Protein AF-A0A7W9MXD2-F1 (afdb_monomer_lite)

Organism: NCBI:txid1540520

Structure (mmCIF, N/CA/C/O backbone):
data_AF-A0A7W9MXD2-F1
#
_entry.id   AF-A0A7W9MXD2-F1
#
loop_
_atom_site.group_PDB
_atom_site.id
_atom_site.type_symbol
_atom_site.label_atom_id
_atom_site.label_alt_id
_atom_site.label_comp_id
_atom_site.label_asym_id
_atom_site.label_entity_id
_atom_site.label_seq_id
_atom_site.pdbx_PDB_ins_code
_atom_site.Cartn_x
_atom_site.Cartn_y
_atom_site.Cartn_z
_atom_site.occupancy
_atom_site.B_iso_or_equiv
_atom_site.auth_seq_id
_atom_site.auth_comp_id
_atom_site.auth_asym_id
_atom_site.auth_atom_id
_atom_site.pdbx_PDB_model_num
ATOM 1 N N . MET A 1 1 ? 18.204 -13.538 16.593 1.00 31.89 1 MET A N 1
ATOM 2 C CA . MET A 1 1 ? 16.870 -12.931 16.750 1.00 31.89 1 MET A CA 1
ATOM 3 C C . MET A 1 1 ? 15.942 -14.011 17.252 1.00 31.89 1 MET A C 1
ATOM 5 O O . MET A 1 1 ? 15.992 -15.106 16.706 1.00 31.89 1 MET A O 1
ATOM 9 N N . ALA A 1 2 ? 15.198 -13.754 18.327 1.00 24.84 2 ALA A N 1
ATOM 10 C CA . ALA A 1 2 ? 14.084 -14.622 18.678 1.00 24.84 2 ALA A CA 1
ATOM 11 C C . ALA A 1 2 ? 13.033 -14.451 17.576 1.00 24.84 2 ALA A C 1
ATOM 13 O O . ALA A 1 2 ? 12.614 -13.330 17.308 1.00 24.84 2 ALA A O 1
ATOM 14 N N . ASP A 1 3 ? 12.712 -15.541 16.892 1.00 27.58 3 ASP A N 1
ATOM 15 C CA . ASP A 1 3 ? 11.656 -15.603 15.889 1.00 27.58 3 ASP A CA 1
ATOM 16 C C . ASP A 1 3 ? 10.335 -15.504 16.665 1.00 27.58 3 ASP A C 1
ATOM 18 O O . ASP A 1 3 ? 9.911 -16.477 17.295 1.00 27.58 3 ASP A O 1
ATOM 22 N N . ILE A 1 4 ? 9.759 -14.300 16.754 1.00 33.97 4 ILE A N 1
ATOM 23 C CA . ILE A 1 4 ? 8.428 -14.100 17.336 1.00 33.97 4 ILE A CA 1
ATOM 24 C C . ILE A 1 4 ? 7.445 -14.686 16.322 1.00 33.97 4 ILE A C 1
ATOM 26 O O . ILE A 1 4 ? 6.902 -13.991 15.474 1.00 33.97 4 ILE A O 1
ATOM 30 N N . LYS A 1 5 ? 7.272 -16.008 16.369 1.00 42.16 5 LYS A N 1
ATOM 31 C CA . LYS A 1 5 ? 6.215 -16.710 15.646 1.00 42.16 5 LYS A CA 1
ATOM 32 C C . LYS A 1 5 ? 4.911 -16.447 16.381 1.00 42.16 5 LYS A C 1
ATOM 34 O O . LYS A 1 5 ? 4.574 -17.176 17.312 1.00 42.16 5 LYS A O 1
ATOM 39 N N . MET A 1 6 ? 4.235 -15.365 16.018 1.00 50.16 6 MET A N 1
ATOM 40 C CA . MET A 1 6 ? 2.870 -15.126 16.461 1.00 50.16 6 MET A CA 1
ATOM 41 C C . MET A 1 6 ? 1.946 -15.942 15.555 1.00 50.16 6 MET A C 1
ATOM 43 O O . MET A 1 6 ? 2.030 -15.858 14.334 1.00 50.16 6 MET A O 1
ATOM 47 N N . ASP A 1 7 ? 1.146 -16.820 16.150 1.00 56.00 7 ASP A N 1
ATOM 48 C CA . ASP A 1 7 ? 0.181 -17.633 15.416 1.00 56.00 7 ASP A CA 1
ATOM 49 C C . ASP A 1 7 ? -1.059 -16.767 15.160 1.00 56.00 7 ASP A C 1
ATOM 51 O O . ASP A 1 7 ? -1.860 -16.526 16.058 1.00 56.00 7 ASP A O 1
ATOM 55 N N . TYR A 1 8 ? -1.173 -16.214 13.953 1.00 56.47 8 TYR A N 1
ATOM 56 C CA . TYR A 1 8 ? -2.255 -15.291 13.590 1.00 56.47 8 TYR A CA 1
ATOM 57 C C . TYR A 1 8 ? -3.633 -15.946 13.641 1.00 56.47 8 TYR A C 1
ATOM 59 O O . TYR A 1 8 ? -4.621 -15.270 13.922 1.00 56.47 8 TYR A O 1
ATOM 67 N N . ASN A 1 9 ? -3.702 -17.263 13.416 1.00 52.00 9 ASN A N 1
ATOM 68 C CA . ASN A 1 9 ? -4.940 -18.005 13.611 1.00 52.00 9 ASN A CA 1
ATOM 69 C C . ASN A 1 9 ? -5.301 -18.013 15.094 1.00 52.00 9 ASN A C 1
ATOM 71 O O . ASN A 1 9 ? -6.435 -17.711 15.422 1.00 52.00 9 ASN A O 1
ATOM 75 N N . LEU A 1 10 ? -4.328 -18.206 15.989 1.00 62.22 10 LEU A N 1
ATOM 76 C CA . LEU A 1 10 ? -4.564 -18.110 17.430 1.00 62.22 10 LEU A CA 1
ATOM 77 C C . LEU A 1 10 ? -5.020 -16.708 17.868 1.00 62.22 10 LEU A C 1
ATOM 79 O O . LEU A 1 10 ? -5.851 -16.612 18.761 1.00 62.22 10 LEU A O 1
ATOM 83 N N . LEU A 1 11 ? -4.497 -15.629 17.273 1.00 59.91 11 LEU A N 1
ATOM 84 C CA . LEU A 1 11 ? -4.929 -14.261 17.604 1.00 59.91 11 LEU A CA 1
ATOM 85 C C . LEU A 1 11 ? -6.349 -13.969 17.111 1.00 59.91 11 LEU A C 1
ATOM 87 O O . LEU A 1 11 ? -7.133 -13.362 17.835 1.00 59.91 11 LEU A O 1
ATOM 91 N N . ASN A 1 12 ? -6.683 -14.413 15.899 1.00 59.94 12 ASN A N 1
ATOM 92 C CA . ASN A 1 12 ? -8.014 -14.219 15.337 1.00 59.94 12 ASN A CA 1
ATOM 93 C C . ASN A 1 12 ? -9.056 -15.120 16.017 1.00 59.94 12 ASN A C 1
ATOM 95 O O . ASN A 1 12 ? -10.144 -14.655 16.336 1.00 59.94 12 ASN A O 1
ATOM 99 N N . ASP A 1 13 ? -8.698 -16.371 16.315 1.00 69.44 13 ASP A N 1
ATOM 100 C CA . ASP A 1 13 ? -9.518 -17.287 17.111 1.00 69.44 13 ASP A CA 1
ATOM 101 C C . ASP A 1 13 ? -9.709 -16.718 18.524 1.00 69.44 13 ASP A C 1
ATOM 103 O O . ASP A 1 13 ? -10.825 -16.696 19.024 1.00 69.44 13 ASP A O 1
ATOM 107 N N . ALA A 1 14 ? -8.664 -16.147 19.138 1.00 67.81 14 ALA A N 1
ATOM 108 C CA . ALA A 1 14 ? -8.787 -15.473 20.430 1.00 67.81 14 ALA A CA 1
ATOM 109 C C . ALA A 1 14 ? -9.694 -14.233 20.368 1.00 67.81 14 ALA A C 1
ATOM 111 O O . ALA A 1 14 ? -10.464 -14.015 21.299 1.00 67.81 14 ALA A O 1
ATOM 112 N N . LYS A 1 15 ? -9.643 -13.430 19.295 1.00 72.00 15 LYS A N 1
ATOM 113 C CA . LYS A 1 15 ? -10.576 -12.310 19.072 1.00 72.00 15 LYS A CA 1
ATOM 114 C C . LYS A 1 15 ? -12.021 -12.816 19.028 1.00 72.00 15 LYS A C 1
ATOM 116 O O . LYS A 1 15 ? -12.864 -12.301 19.759 1.00 72.00 15 LYS A O 1
ATOM 121 N N . THR A 1 16 ? -12.294 -13.835 18.211 1.00 70.19 16 THR A N 1
ATOM 122 C CA . THR A 1 16 ? -13.627 -14.443 18.091 1.00 70.19 16 THR A CA 1
ATOM 123 C C . THR A 1 16 ? -14.093 -15.039 19.418 1.00 70.19 16 THR A C 1
ATOM 125 O O . THR A 1 16 ? -15.161 -14.673 19.892 1.00 70.19 16 THR A O 1
ATOM 128 N N . ASP A 1 17 ? -13.264 -15.846 20.080 1.00 76.19 17 ASP A N 1
ATOM 129 C CA . ASP A 1 17 ? -13.585 -16.466 21.369 1.00 76.19 17 ASP A CA 1
ATOM 130 C C . ASP A 1 17 ? -13.874 -15.418 22.459 1.00 76.19 17 ASP A C 1
ATOM 132 O O . ASP A 1 17 ? -14.736 -15.620 23.315 1.00 76.19 17 ASP A O 1
ATOM 136 N N . LEU A 1 18 ? -13.161 -14.284 22.452 1.00 74.31 18 LEU A N 1
ATOM 137 C CA . LEU A 1 18 ? -13.383 -13.192 23.402 1.00 74.31 18 LEU A CA 1
ATOM 138 C C . LEU A 1 18 ? -14.683 -12.431 23.118 1.00 74.31 18 LEU A C 1
ATOM 140 O O . LEU A 1 18 ? -15.376 -12.089 24.079 1.00 74.31 18 LEU A O 1
ATOM 144 N N . LYS A 1 19 ? -15.028 -12.192 21.843 1.00 74.56 19 LYS A N 1
ATOM 145 C CA . LYS A 1 19 ? -16.327 -11.614 21.455 1.00 74.56 19 LYS A CA 1
ATOM 146 C C . LYS A 1 19 ? -17.475 -12.552 21.828 1.00 74.56 19 LYS A C 1
ATOM 148 O O . LYS A 1 19 ? -18.400 -12.115 22.508 1.00 74.56 19 LYS A O 1
ATOM 153 N N . ASP A 1 20 ? -17.372 -13.833 21.486 1.00 77.75 20 ASP A N 1
ATOM 154 C CA . ASP A 1 20 ? -18.390 -14.841 21.796 1.00 77.75 20 ASP A CA 1
ATOM 155 C C . ASP A 1 20 ? -18.602 -14.953 23.315 1.00 77.75 20 ASP A C 1
ATOM 157 O O . ASP A 1 20 ? -19.730 -14.921 23.805 1.00 77.75 20 ASP A O 1
ATOM 161 N N . LEU A 1 21 ? -17.517 -14.966 24.099 1.00 79.00 21 LEU A N 1
ATOM 162 C CA . LEU A 1 21 ? -17.596 -14.965 25.561 1.00 79.00 21 LEU A CA 1
ATOM 163 C C . LEU A 1 21 ? -18.241 -13.683 26.119 1.00 79.00 21 LEU A C 1
ATOM 165 O O . LEU A 1 21 ? -18.976 -13.734 27.109 1.00 79.00 21 LEU A O 1
ATOM 169 N N . ALA A 1 22 ? -17.952 -12.527 25.518 1.00 74.69 22 ALA A N 1
ATOM 170 C CA . ALA A 1 22 ? -18.531 -11.243 25.903 1.00 74.69 22 ALA A CA 1
ATOM 171 C C . ALA A 1 22 ? -20.036 -11.168 25.588 1.00 74.69 22 ALA A C 1
ATOM 173 O O . ALA A 1 22 ? -20.795 -10.537 26.335 1.00 74.69 22 ALA A O 1
ATOM 174 N N . GLU A 1 23 ? -20.473 -11.812 24.506 1.00 74.44 23 GLU A N 1
ATOM 175 C CA . GLU A 1 23 ? -21.878 -11.943 24.129 1.00 74.44 23 GLU A CA 1
ATOM 176 C C . GLU A 1 23 ? -22.622 -12.940 25.018 1.00 74.44 23 GLU A C 1
ATOM 178 O O . GLU A 1 23 ? -23.707 -12.608 25.489 1.00 74.44 23 GLU A O 1
ATOM 183 N N . ASP A 1 24 ? -22.019 -14.080 25.357 1.00 76.38 24 ASP A N 1
ATOM 184 C CA . ASP A 1 24 ? -22.624 -15.112 26.212 1.00 76.38 24 ASP A CA 1
ATOM 185 C C . ASP A 1 24 ? -22.811 -14.677 27.680 1.00 76.38 24 ASP A C 1
ATOM 187 O O . ASP A 1 24 ? -23.649 -15.221 28.408 1.00 76.38 24 ASP A O 1
ATOM 191 N N . LEU A 1 25 ? -22.064 -13.669 28.136 1.00 66.31 25 LEU A N 1
ATOM 192 C CA . LEU A 1 25 ? -22.129 -13.156 29.508 1.00 66.31 25 LEU A CA 1
ATOM 193 C C . LEU A 1 25 ? -23.466 -12.458 29.834 1.00 66.31 25 LEU A C 1
ATOM 195 O O . LEU A 1 25 ? -23.941 -12.564 30.965 1.00 66.31 25 LEU A O 1
ATOM 199 N N . ILE A 1 26 ? -24.099 -11.780 28.868 1.00 60.81 26 ILE A N 1
ATOM 200 C CA . ILE A 1 26 ? -25.308 -10.957 29.096 1.00 60.81 26 ILE A CA 1
ATOM 201 C C . ILE A 1 26 ? -26.633 -11.739 29.101 1.00 60.81 26 ILE A C 1
ATOM 203 O O . ILE A 1 26 ? -27.436 -11.497 30.000 1.00 60.81 26 ILE A O 1
ATOM 207 N N . PRO A 1 27 ? -26.900 -12.697 28.195 1.00 59.44 27 PRO A N 1
ATOM 208 C CA . PRO A 1 27 ? -28.166 -13.431 28.164 1.00 59.44 27 PRO A CA 1
ATOM 209 C C . PRO A 1 27 ? -28.477 -14.189 29.460 1.00 59.44 27 PRO A C 1
ATOM 211 O O . PRO A 1 27 ? -29.638 -14.422 29.777 1.00 59.44 27 PRO A O 1
ATOM 214 N N . SER A 1 28 ? -27.448 -14.561 30.230 1.00 59.22 28 SER A N 1
ATOM 215 C CA . SER A 1 28 ? -27.616 -15.185 31.550 1.00 59.22 28 SER A CA 1
ATOM 216 C C . SER A 1 28 ? -28.061 -14.208 32.653 1.00 59.22 28 SER A C 1
ATOM 218 O O . SER A 1 28 ? -28.529 -14.640 33.706 1.00 59.22 28 SER A O 1
ATOM 220 N N . MET A 1 29 ? -27.920 -12.903 32.409 1.00 55.56 29 MET A N 1
ATOM 221 C CA . MET A 1 29 ? -28.248 -11.802 33.318 1.00 55.56 29 MET A CA 1
ATOM 222 C C . MET A 1 29 ? -29.537 -11.073 32.943 1.00 55.56 29 MET A C 1
ATOM 224 O O . MET A 1 29 ? -30.302 -10.709 33.832 1.00 55.56 29 MET A O 1
ATOM 228 N N . ASP A 1 30 ? -29.782 -10.917 31.641 1.00 58.31 30 ASP A N 1
ATOM 229 C CA . ASP A 1 30 ? -31.028 -10.399 31.061 1.00 58.31 30 ASP A CA 1
ATOM 230 C C . ASP A 1 30 ? -32.147 -11.455 31.054 1.00 58.31 30 ASP A C 1
ATOM 232 O O . ASP A 1 30 ? -33.208 -11.246 30.460 1.00 58.31 30 ASP A O 1
ATOM 236 N N . ASP A 1 31 ? -31.931 -12.605 31.707 1.00 69.19 31 ASP A N 1
ATOM 237 C CA . ASP A 1 31 ? -33.010 -13.541 31.988 1.00 69.19 31 ASP A CA 1
ATOM 238 C C . ASP A 1 31 ? -34.105 -12.768 32.733 1.00 69.19 31 ASP A C 1
ATOM 240 O O . ASP A 1 31 ? -33.889 -12.204 33.810 1.00 69.19 31 ASP A O 1
ATOM 244 N N . GLU A 1 32 ? -35.286 -12.722 32.120 1.00 64.75 32 GLU A N 1
ATOM 245 C CA . GLU A 1 32 ? -36.447 -11.945 32.548 1.00 64.75 32 GLU A CA 1
ATOM 246 C C . GLU A 1 32 ? -36.775 -12.220 34.027 1.00 64.75 32 GLU A C 1
ATOM 248 O O . GLU A 1 32 ? -37.258 -11.352 34.752 1.00 64.75 32 GLU A O 1
ATOM 253 N N . VAL A 1 33 ? -36.451 -13.422 34.514 1.00 65.88 33 VAL A N 1
ATOM 254 C CA . VAL A 1 33 ? -36.588 -13.819 35.919 1.00 65.88 33 VAL A CA 1
ATOM 255 C C . VAL A 1 33 ? -35.595 -13.090 36.831 1.00 65.88 33 VAL A C 1
ATOM 257 O O . VAL A 1 33 ? -35.975 -12.639 37.912 1.00 65.88 33 VAL A O 1
ATOM 260 N N . PHE A 1 34 ? -34.332 -12.977 36.423 1.00 67.62 34 PHE A N 1
ATOM 261 C CA . PHE A 1 34 ? -33.263 -12.366 37.213 1.00 67.62 34 PHE A CA 1
ATOM 262 C C . PHE A 1 34 ? -33.412 -10.838 37.273 1.00 67.62 34 PHE A C 1
ATOM 264 O O . PHE A 1 34 ? -33.288 -10.263 38.357 1.00 67.62 34 PHE A O 1
ATOM 271 N N . MET A 1 35 ? -33.803 -10.209 36.159 1.00 66.88 35 MET A N 1
ATOM 272 C CA . MET A 1 35 ? -34.168 -8.786 36.105 1.00 66.88 35 MET A CA 1
ATOM 273 C C . MET A 1 35 ? -35.386 -8.463 36.982 1.00 66.88 35 MET A C 1
ATOM 275 O O . MET A 1 35 ? -35.311 -7.589 37.847 1.00 66.88 35 MET A O 1
ATOM 279 N N . ASN A 1 36 ? -36.491 -9.209 36.839 1.00 68.69 36 ASN A N 1
ATOM 280 C CA . ASN A 1 36 ? -37.714 -8.958 37.618 1.00 68.69 36 ASN A CA 1
ATOM 281 C C . ASN A 1 36 ? -37.500 -9.130 39.135 1.00 68.69 36 ASN A C 1
ATOM 283 O O . ASN A 1 36 ? -38.096 -8.416 39.947 1.00 68.69 36 ASN A O 1
ATOM 287 N N . LEU A 1 37 ? -36.630 -10.063 39.533 1.00 67.12 37 LEU A N 1
ATOM 288 C CA . LEU A 1 37 ? -36.242 -10.257 40.930 1.00 67.12 37 LEU A CA 1
ATOM 289 C C . LEU A 1 37 ? -35.298 -9.151 41.444 1.00 67.12 37 LEU A C 1
ATOM 291 O O . LEU A 1 37 ? -35.373 -8.785 42.618 1.00 67.12 37 LEU A O 1
ATOM 295 N N . GLY A 1 38 ? -34.426 -8.608 40.592 1.00 64.69 38 GLY A N 1
ATOM 296 C CA . GLY A 1 38 ? -33.440 -7.583 40.944 1.00 64.69 38 GLY A CA 1
ATOM 297 C C . GLY A 1 38 ? -33.988 -6.154 41.044 1.00 64.69 38 GLY A C 1
ATOM 298 O O . GLY A 1 38 ? -33.557 -5.397 41.919 1.00 64.69 38 GLY A O 1
ATOM 299 N N . GLU A 1 39 ? -34.963 -5.792 40.202 1.00 67.62 39 GLU A N 1
ATOM 300 C CA . GLU A 1 39 ? -35.534 -4.433 40.093 1.00 67.62 39 GLU A CA 1
ATOM 301 C C . GLU A 1 39 ? -36.612 -4.100 41.143 1.00 67.62 39 GLU A C 1
ATOM 303 O O . GLU A 1 39 ? -37.226 -3.033 41.119 1.00 67.62 39 GLU A O 1
ATOM 308 N N . GLY A 1 40 ? -36.820 -4.983 42.123 1.00 58.16 40 GLY A N 1
ATOM 309 C CA . GLY A 1 40 ? -37.686 -4.713 43.274 1.00 58.16 40 GLY A CA 1
ATOM 310 C C . GLY A 1 40 ? -39.086 -5.328 43.206 1.00 58.16 40 GLY A C 1
ATOM 311 O O . GLY A 1 40 ? -39.854 -5.146 44.152 1.00 58.16 40 GLY A O 1
ATOM 312 N N . GLY A 1 41 ? -39.397 -6.125 42.174 1.00 58.19 41 GLY A N 1
ATOM 313 C CA . GLY A 1 41 ? -40.602 -6.971 42.149 1.00 58.19 41 GLY A CA 1
ATOM 314 C C . GLY A 1 41 ? -40.595 -8.041 43.248 1.00 58.19 41 GLY A C 1
ATOM 315 O O . GLY A 1 41 ? -41.624 -8.355 43.831 1.00 58.19 41 GLY A O 1
ATOM 316 N N . ALA A 1 42 ? -39.405 -8.484 43.660 1.00 56.50 42 ALA A N 1
ATOM 317 C CA . ALA A 1 42 ? -39.176 -9.602 44.573 1.00 56.50 42 ALA A CA 1
ATOM 318 C C . ALA A 1 42 ? -39.959 -9.608 45.900 1.00 56.50 42 ALA A C 1
ATOM 320 O O . ALA A 1 42 ? -40.066 -10.657 46.526 1.00 56.50 42 ALA A O 1
ATOM 321 N N . THR A 1 43 ? -40.485 -8.482 46.387 1.00 55.50 43 THR A N 1
ATOM 322 C CA . THR A 1 43 ? -41.190 -8.463 47.684 1.00 55.50 43 THR A CA 1
ATOM 323 C C . THR A 1 43 ? -42.518 -9.218 47.629 1.00 55.50 43 THR A C 1
ATOM 325 O O . THR A 1 43 ? -42.868 -9.888 48.605 1.00 55.50 43 THR A O 1
ATOM 328 N N . ASP A 1 44 ? -43.203 -9.172 46.483 1.00 59.84 44 ASP A N 1
ATOM 329 C CA . ASP A 1 44 ? -44.457 -9.893 46.256 1.00 59.84 44 ASP A CA 1
ATOM 330 C C . ASP A 1 44 ? -44.201 -11.368 45.875 1.00 59.84 44 ASP A C 1
ATOM 332 O O . ASP A 1 44 ? -44.949 -12.251 46.300 1.00 59.84 44 ASP A O 1
ATOM 336 N N . GLU A 1 45 ? -43.096 -11.669 45.181 1.00 64.75 45 GLU A N 1
ATOM 337 C CA . GLU A 1 45 ? -42.705 -13.033 44.784 1.00 64.75 45 GLU A CA 1
ATOM 338 C C . GLU A 1 45 ? -41.963 -13.843 45.868 1.00 64.75 45 GLU A C 1
ATOM 340 O O . GLU A 1 45 ? -42.166 -15.055 45.979 1.00 64.75 45 GLU A O 1
ATOM 345 N N . LEU A 1 46 ? -41.093 -13.217 46.670 1.00 72.25 46 LEU A N 1
ATOM 346 C CA . LEU A 1 46 ? -40.253 -13.891 47.678 1.00 72.25 46 LEU A CA 1
ATOM 347 C C . LEU A 1 46 ? -40.858 -13.854 49.087 1.00 72.25 46 LEU A C 1
ATOM 349 O O . LEU A 1 46 ? -40.429 -14.612 49.960 1.00 72.25 46 LEU A O 1
ATOM 353 N N . GLY A 1 47 ? -41.830 -12.970 49.337 1.00 71.56 47 GLY A N 1
ATOM 354 C CA . GLY A 1 47 ? -42.539 -12.865 50.617 1.00 71.56 47 GLY A CA 1
ATOM 355 C C . GLY A 1 47 ? -41.673 -12.430 51.809 1.00 71.56 47 GLY A C 1
ATOM 356 O O . GLY A 1 47 ? -42.106 -12.547 52.958 1.00 71.56 47 GLY A O 1
ATOM 357 N N . SER A 1 48 ? -40.453 -11.943 51.562 1.00 78.19 48 SER A N 1
ATOM 358 C CA . SER A 1 48 ? -39.514 -11.467 52.579 1.00 78.19 48 SER A CA 1
ATOM 359 C C . SER A 1 48 ? -38.750 -10.253 52.068 1.00 78.19 48 SER A C 1
ATOM 361 O O . SER A 1 48 ? -38.004 -10.342 51.095 1.00 78.19 48 SER A O 1
ATOM 363 N N . SER A 1 49 ? -38.882 -9.130 52.775 1.00 71.50 49 SER A N 1
ATOM 364 C CA . SER A 1 49 ? -38.150 -7.898 52.465 1.00 71.50 49 SER A CA 1
ATOM 365 C C . SER A 1 49 ? -36.633 -8.076 52.560 1.00 71.50 49 SER A C 1
ATOM 367 O O . SER A 1 49 ? -35.895 -7.451 51.811 1.00 71.50 49 SER A O 1
ATOM 369 N N . GLU A 1 50 ? -36.163 -8.945 53.458 1.00 77.38 50 GLU A N 1
ATOM 370 C CA . GLU A 1 50 ? -34.734 -9.220 53.650 1.00 77.38 50 GLU A CA 1
ATOM 371 C C . GLU A 1 50 ? -34.158 -10.034 52.478 1.00 77.38 50 GLU A C 1
ATOM 373 O O . GLU A 1 50 ? -33.045 -9.772 52.027 1.00 77.38 50 GLU A O 1
ATOM 378 N N . MET A 1 51 ? -34.946 -10.962 51.915 1.00 71.38 51 MET A N 1
ATOM 379 C CA . MET A 1 51 ? -34.562 -11.693 50.700 1.00 71.38 51 MET A CA 1
ATOM 380 C C . MET A 1 51 ? -34.621 -10.796 49.463 1.00 71.38 51 MET A C 1
ATOM 382 O O . MET A 1 51 ? -33.705 -10.862 48.650 1.00 71.38 51 MET A O 1
ATOM 386 N N . SER A 1 52 ? -35.623 -9.919 49.342 1.00 73.69 52 SER A N 1
ATOM 387 C CA . SER A 1 52 ? -35.675 -8.937 48.249 1.00 73.69 52 SER A CA 1
ATOM 388 C C . SER A 1 52 ? -34.468 -8.007 48.246 1.00 73.69 52 SER A C 1
ATOM 390 O O . SER A 1 52 ? -33.862 -7.806 47.197 1.00 73.69 52 SER A O 1
ATOM 392 N N . SER A 1 53 ? -34.076 -7.476 49.410 1.00 74.25 53 SER A N 1
ATOM 393 C CA . SER A 1 53 ? -32.877 -6.640 49.525 1.00 74.25 53 SER A CA 1
ATOM 394 C C . SER A 1 53 ? -31.613 -7.393 49.110 1.00 74.25 53 SER A C 1
ATOM 396 O O . SER A 1 53 ? -30.845 -6.883 48.301 1.00 74.25 53 SER A O 1
ATOM 398 N N . ALA A 1 54 ? -31.425 -8.626 49.590 1.00 76.50 54 ALA A N 1
ATOM 399 C CA . ALA A 1 54 ? -30.256 -9.432 49.241 1.00 76.50 54 ALA A CA 1
ATOM 400 C C . ALA A 1 54 ? -30.201 -9.794 47.743 1.00 76.50 54 ALA A C 1
ATOM 402 O O . ALA A 1 54 ? -29.123 -9.815 47.151 1.00 76.50 54 ALA A O 1
ATOM 403 N N . VAL A 1 55 ? -31.351 -10.069 47.119 1.00 75.94 55 VAL A N 1
ATOM 404 C CA . VAL A 1 55 ? -31.439 -10.387 45.685 1.00 75.94 55 VAL A CA 1
ATOM 405 C C . VAL A 1 55 ? -31.201 -9.147 44.820 1.00 75.94 55 VAL A C 1
ATOM 407 O O . VAL A 1 55 ? -30.482 -9.238 43.829 1.00 75.94 55 VAL A O 1
ATOM 410 N N . SER A 1 56 ? -31.708 -7.980 45.223 1.00 73.44 56 SER A N 1
ATOM 411 C CA . SER A 1 56 ? -31.441 -6.710 44.539 1.00 73.44 56 SER A CA 1
ATOM 412 C C . SER A 1 56 ? -29.962 -6.300 44.632 1.00 73.44 56 SER A C 1
ATOM 414 O O . SER A 1 56 ? -29.355 -5.947 43.620 1.00 73.44 56 SER A O 1
ATOM 416 N N . GLU A 1 57 ? -29.329 -6.448 45.803 1.00 75.56 57 GLU A N 1
ATOM 417 C CA . GLU A 1 57 ? -27.882 -6.226 45.967 1.00 75.56 57 GLU A CA 1
ATOM 418 C C . GLU A 1 57 ? -27.041 -7.217 45.149 1.00 75.56 57 GLU A C 1
ATOM 420 O O . GLU A 1 57 ? -26.035 -6.828 44.548 1.00 75.56 57 GLU A O 1
ATOM 425 N N . LEU A 1 58 ? -27.436 -8.494 45.098 1.00 76.50 58 LEU A N 1
ATOM 426 C CA . LEU A 1 58 ? -26.778 -9.495 44.258 1.00 76.50 58 LEU A CA 1
ATOM 427 C C . LEU A 1 58 ? -26.895 -9.125 42.776 1.00 76.50 58 LEU A C 1
ATOM 429 O O . LEU A 1 58 ? -25.892 -9.165 42.067 1.00 76.50 58 LEU A O 1
ATOM 433 N N . HIS A 1 59 ? -28.088 -8.732 42.327 1.00 76.12 59 HIS A N 1
ATOM 434 C CA . HIS A 1 59 ? -28.347 -8.328 40.949 1.00 76.12 59 HIS A CA 1
ATOM 435 C C . HIS A 1 59 ? -27.510 -7.111 40.546 1.00 76.12 59 HIS A C 1
ATOM 437 O O . HIS A 1 59 ? -26.842 -7.147 39.514 1.00 76.12 59 HIS A O 1
ATOM 443 N N . GLN A 1 60 ? -27.480 -6.055 41.364 1.00 72.12 60 GLN A N 1
ATOM 444 C CA . GLN A 1 60 ? -26.682 -4.856 41.084 1.00 72.12 60 GLN A CA 1
ATOM 445 C C . GLN A 1 60 ? -25.184 -5.170 41.017 1.00 72.12 60 GLN A C 1
ATOM 447 O O . GLN A 1 60 ? -24.511 -4.781 40.062 1.00 72.12 60 GLN A O 1
ATOM 452 N N . ASN A 1 61 ? -24.661 -5.921 41.991 1.00 74.00 61 ASN A N 1
ATOM 453 C CA . ASN A 1 61 ? -23.244 -6.284 42.020 1.00 74.00 61 ASN A CA 1
ATOM 454 C C . ASN A 1 61 ? -22.856 -7.195 40.851 1.00 74.00 61 ASN A C 1
ATOM 456 O O . ASN A 1 61 ? -21.794 -7.003 40.254 1.00 74.00 61 ASN A O 1
ATOM 460 N N . ALA A 1 62 ? -23.707 -8.166 40.508 1.00 70.94 62 ALA A N 1
ATOM 461 C CA . ALA A 1 62 ? -23.494 -9.041 39.365 1.00 70.94 62 ALA A CA 1
ATOM 462 C C . ALA A 1 62 ? -23.530 -8.241 38.056 1.00 70.94 62 ALA A C 1
ATOM 464 O O . ALA A 1 62 ? -22.586 -8.335 37.279 1.00 70.94 62 ALA A O 1
ATOM 465 N N . SER A 1 63 ? -24.541 -7.387 37.861 1.00 69.06 63 SER A N 1
ATOM 466 C CA . SER A 1 63 ? -24.738 -6.628 36.615 1.00 69.06 63 SER A CA 1
ATOM 467 C C . SER A 1 63 ? -23.589 -5.663 36.372 1.00 69.06 63 SER A C 1
ATOM 469 O O . SER A 1 63 ? -23.029 -5.600 35.280 1.00 69.06 63 SER A O 1
ATOM 471 N N . TYR A 1 64 ? -23.167 -4.962 37.425 1.00 68.62 64 TYR A N 1
ATOM 472 C CA . TYR A 1 64 ? -22.024 -4.064 37.364 1.00 68.62 64 TYR A CA 1
ATOM 473 C C . TYR A 1 64 ? -20.720 -4.814 37.058 1.00 68.62 64 TYR A C 1
ATOM 475 O O . TYR A 1 64 ? -19.953 -4.417 36.179 1.00 68.62 64 TYR A O 1
ATOM 483 N N . THR A 1 65 ? -20.467 -5.925 37.756 1.00 71.06 65 THR A N 1
ATOM 484 C CA . THR A 1 65 ? -19.223 -6.688 37.586 1.00 71.06 65 THR A CA 1
ATOM 485 C C . THR A 1 65 ? -19.153 -7.359 36.214 1.00 71.06 65 THR A C 1
ATOM 487 O O . THR A 1 65 ? -18.108 -7.310 35.566 1.00 71.06 65 THR A O 1
ATOM 490 N N . MET A 1 66 ? -20.252 -7.948 35.738 1.00 71.06 66 MET A N 1
ATOM 491 C CA . MET A 1 66 ? -20.311 -8.614 34.435 1.00 71.06 66 MET A CA 1
ATOM 492 C C . MET A 1 66 ? -20.343 -7.614 33.277 1.00 71.06 66 MET A C 1
ATOM 494 O O . MET A 1 66 ? -19.663 -7.837 32.281 1.00 71.06 66 MET A O 1
ATOM 498 N N . GLY A 1 67 ? -21.010 -6.465 33.424 1.00 70.31 67 GLY A N 1
ATOM 499 C CA . GLY A 1 67 ? -20.932 -5.374 32.449 1.00 70.31 67 GLY A CA 1
ATOM 500 C C . GLY A 1 67 ? -19.502 -4.849 32.286 1.00 70.31 67 GLY A C 1
ATOM 501 O O . GLY A 1 67 ? -19.030 -4.646 31.166 1.00 70.31 67 GLY A O 1
ATOM 502 N N . LYS A 1 68 ? -18.760 -4.715 33.394 1.00 71.75 68 LYS A N 1
ATOM 503 C CA . LYS A 1 68 ? -17.328 -4.386 33.358 1.00 71.75 68 LYS A CA 1
ATOM 504 C C . LYS A 1 68 ? -16.496 -5.493 32.701 1.00 71.75 68 LYS A C 1
ATOM 506 O O . LYS A 1 68 ? -15.582 -5.182 31.942 1.00 71.75 68 LYS A O 1
ATOM 511 N N . ALA A 1 69 ? -16.811 -6.762 32.965 1.00 68.69 69 ALA A N 1
ATOM 512 C CA . ALA A 1 69 ? -16.145 -7.896 32.327 1.00 68.69 69 ALA A CA 1
ATOM 513 C C . ALA A 1 69 ? -16.379 -7.910 30.808 1.00 68.69 69 ALA A C 1
ATOM 515 O O . ALA A 1 69 ? -15.410 -8.023 30.068 1.00 68.69 69 ALA A O 1
ATOM 516 N N . LYS A 1 70 ? -17.616 -7.691 30.341 1.00 73.81 70 LYS A N 1
ATOM 517 C CA . LYS A 1 70 ? -17.941 -7.568 28.912 1.00 73.81 70 LYS A CA 1
ATOM 518 C C . LYS A 1 70 ? -17.144 -6.453 28.243 1.00 73.81 70 LYS A C 1
ATOM 520 O O . LYS A 1 70 ? -16.496 -6.694 27.232 1.00 73.81 70 LYS A O 1
ATOM 525 N N . LYS A 1 71 ? -17.145 -5.247 28.826 1.00 70.25 71 LYS A N 1
ATOM 526 C CA . LYS A 1 71 ? -16.353 -4.120 28.304 1.00 70.25 71 LYS A CA 1
ATOM 527 C C . LYS A 1 71 ? -14.865 -4.468 28.218 1.00 70.25 71 LYS A C 1
ATOM 529 O O . LYS A 1 71 ? -14.233 -4.176 27.213 1.00 70.25 71 LYS A O 1
ATOM 534 N N . GLY A 1 72 ? -14.319 -5.126 29.243 1.00 66.56 72 GLY A N 1
ATOM 535 C CA . GLY A 1 72 ? -12.924 -5.569 29.251 1.00 66.56 72 GLY A CA 1
ATOM 536 C C . GLY A 1 72 ? -12.609 -6.655 28.217 1.00 66.56 72 GLY A C 1
ATOM 537 O O . GLY A 1 72 ? -11.542 -6.613 27.617 1.00 66.56 72 GLY A O 1
ATOM 538 N N . LEU A 1 73 ? -13.523 -7.604 27.993 1.00 71.44 73 LEU A N 1
ATOM 539 C CA . LEU A 1 73 ? -13.383 -8.651 26.975 1.00 71.44 73 LEU A CA 1
ATOM 540 C C . LEU A 1 73 ? -13.446 -8.073 25.560 1.00 71.44 73 LEU A C 1
ATOM 542 O O . LEU A 1 73 ? -12.612 -8.438 24.740 1.00 71.44 73 LEU A O 1
ATOM 546 N N . ASN A 1 74 ? -14.354 -7.126 25.308 1.00 68.31 74 ASN A N 1
ATOM 547 C CA . ASN A 1 74 ? -14.412 -6.395 24.042 1.00 68.31 74 ASN A CA 1
ATOM 548 C C . ASN A 1 74 ? -13.125 -5.599 23.812 1.00 68.31 74 ASN A C 1
ATOM 550 O O . ASN A 1 74 ? -12.454 -5.834 22.820 1.00 68.31 74 ASN A O 1
ATOM 554 N N . ALA A 1 75 ? -12.693 -4.782 24.778 1.00 63.06 75 ALA A N 1
ATOM 555 C CA . ALA A 1 75 ? -11.452 -4.014 24.655 1.00 63.06 75 ALA A CA 1
ATOM 556 C C . ALA A 1 75 ? -10.215 -4.906 24.429 1.00 63.06 75 ALA A C 1
ATOM 558 O O . ALA A 1 75 ? -9.295 -4.543 23.695 1.00 63.06 75 ALA A O 1
ATOM 559 N N . LEU A 1 76 ? -10.182 -6.093 25.046 1.00 63.88 76 LEU A N 1
ATOM 560 C CA . LEU A 1 76 ? -9.121 -7.073 24.829 1.00 63.88 76 LEU A CA 1
ATOM 561 C C . LEU A 1 76 ? -9.213 -7.716 23.436 1.00 63.88 76 LEU A C 1
ATOM 563 O O . LEU A 1 76 ? -8.188 -7.853 22.776 1.00 63.88 76 LEU A O 1
ATOM 567 N N . SER A 1 77 ? -10.416 -8.079 22.982 1.00 66.12 77 SER A N 1
ATOM 568 C CA . SER A 1 77 ? -10.680 -8.542 21.613 1.00 66.12 77 SER A CA 1
ATOM 569 C C . SER A 1 77 ? -10.226 -7.503 20.587 1.00 66.12 77 SER A C 1
ATOM 571 O O . SER A 1 77 ? -9.509 -7.842 19.651 1.00 66.12 77 SER A O 1
ATOM 573 N N . ASP A 1 78 ? -10.581 -6.238 20.793 1.00 64.44 78 ASP A N 1
ATOM 574 C CA . ASP A 1 78 ? -10.232 -5.130 19.905 1.00 64.44 78 ASP A CA 1
ATOM 575 C C . ASP A 1 78 ? -8.717 -4.885 19.913 1.00 64.44 78 ASP A C 1
ATOM 577 O O . ASP A 1 78 ? -8.126 -4.629 18.870 1.00 64.44 78 ASP A O 1
ATOM 581 N N . SER A 1 79 ? -8.049 -5.089 21.055 1.00 65.50 79 SER A N 1
ATOM 582 C CA . SER A 1 79 ? -6.580 -5.071 21.149 1.00 65.50 79 SER A CA 1
ATOM 583 C C . SER A 1 79 ? -5.919 -6.233 20.393 1.00 65.50 79 SER A C 1
ATOM 585 O O . SER A 1 79 ? -4.865 -6.065 19.786 1.00 65.50 79 SER A O 1
ATOM 587 N N . PHE A 1 80 ? -6.510 -7.432 20.413 1.00 64.06 80 PHE A N 1
ATOM 588 C CA . PHE A 1 80 ? -6.026 -8.561 19.610 1.00 64.06 80 PHE A CA 1
ATOM 589 C C . PHE A 1 80 ? -6.297 -8.358 18.117 1.00 64.06 80 PHE A C 1
ATOM 591 O O . PHE A 1 80 ? -5.454 -8.718 17.295 1.00 64.06 80 PHE A O 1
ATOM 598 N N . GLY A 1 81 ? -7.432 -7.739 17.781 1.00 61.53 81 GLY A N 1
ATOM 599 C CA . GLY A 1 81 ? -7.768 -7.282 16.439 1.00 61.53 81 GLY A CA 1
ATOM 600 C C . GLY A 1 81 ? -6.746 -6.282 15.919 1.00 61.53 81 GLY A C 1
ATOM 601 O O . GLY A 1 81 ? -6.133 -6.552 14.897 1.00 61.53 81 GLY A O 1
ATOM 602 N N . SER A 1 82 ? -6.471 -5.219 16.675 1.00 57.81 82 SER A N 1
ATOM 603 C CA . SER A 1 82 ? -5.531 -4.168 16.280 1.00 57.81 82 SER A CA 1
ATOM 604 C C . SER A 1 82 ? -4.086 -4.653 16.196 1.00 57.81 82 SER A C 1
ATOM 606 O O . SER A 1 82 ? -3.359 -4.230 15.308 1.00 57.81 82 SER A O 1
ATOM 608 N N . VAL A 1 83 ? -3.648 -5.584 17.053 1.00 55.12 83 VAL A N 1
ATOM 609 C CA . VAL A 1 83 ? -2.324 -6.221 16.912 1.00 55.12 83 VAL A CA 1
ATOM 610 C C . VAL A 1 83 ? -2.280 -7.135 15.686 1.00 55.12 83 VAL A C 1
ATOM 612 O O . VAL A 1 83 ? -1.267 -7.161 14.990 1.00 55.12 83 VAL A O 1
ATOM 615 N N . GLY A 1 84 ? -3.358 -7.873 15.409 1.00 56.38 84 GLY A N 1
ATOM 616 C CA . GLY A 1 84 ? -3.497 -8.685 14.202 1.00 56.38 84 GLY A CA 1
ATOM 617 C C . GLY A 1 84 ? -3.484 -7.836 12.931 1.00 56.38 84 GLY A C 1
ATOM 618 O O . GLY A 1 84 ? -2.751 -8.156 12.003 1.00 56.38 84 GLY A O 1
ATOM 619 N N . GLU A 1 85 ? -4.217 -6.725 12.918 1.00 57.12 85 GLU A N 1
ATOM 620 C CA . GLU A 1 85 ? -4.240 -5.732 11.842 1.00 57.12 85 GLU A CA 1
ATOM 621 C C . GLU A 1 85 ? -2.909 -5.016 11.696 1.00 57.12 85 GLU A C 1
ATOM 623 O O . GLU A 1 85 ? -2.410 -4.945 10.588 1.00 57.12 85 GLU A O 1
ATOM 628 N N . ALA A 1 86 ? -2.271 -4.569 12.777 1.00 50.81 86 ALA A N 1
ATOM 629 C CA . ALA A 1 86 ? -0.957 -3.937 12.715 1.00 50.81 86 ALA A CA 1
ATOM 630 C C . ALA A 1 86 ? 0.110 -4.904 12.190 1.00 50.81 86 ALA A C 1
ATOM 632 O O . ALA A 1 86 ? 1.009 -4.492 11.466 1.00 50.81 86 ALA A O 1
ATOM 633 N N . PHE A 1 87 ? 0.013 -6.200 12.505 1.00 53.69 87 PHE A N 1
ATOM 634 C CA . PHE A 1 87 ? 0.895 -7.207 11.920 1.00 53.69 87 PHE A CA 1
ATOM 635 C C . PHE A 1 87 ? 0.538 -7.556 10.477 1.00 53.69 87 PHE A C 1
ATOM 637 O O . PHE A 1 87 ? 1.452 -7.795 9.703 1.00 53.69 87 PHE A O 1
ATOM 644 N N . LEU A 1 88 ? -0.743 -7.590 10.102 1.00 54.53 88 LEU A N 1
ATOM 645 C CA . LEU A 1 88 ? -1.166 -7.773 8.711 1.00 54.53 88 LEU A CA 1
ATOM 646 C C . LEU A 1 88 ? -0.817 -6.557 7.861 1.00 54.53 88 LEU A C 1
ATOM 648 O O . LEU A 1 88 ? -0.466 -6.726 6.706 1.00 54.53 88 LEU A O 1
ATOM 652 N N . GLN A 1 89 ? -0.873 -5.358 8.427 1.00 51.84 89 GLN A N 1
ATOM 653 C CA . GLN A 1 89 ? -0.432 -4.114 7.826 1.00 51.84 89 GLN A CA 1
ATOM 654 C C . GLN A 1 89 ? 1.092 -4.080 7.748 1.00 51.84 89 GLN A C 1
ATOM 656 O O . GLN A 1 89 ? 1.610 -3.718 6.711 1.00 51.84 89 GLN A O 1
ATOM 661 N N . PHE A 1 90 ? 1.822 -4.557 8.759 1.00 49.44 90 PHE A N 1
ATOM 662 C CA . PHE A 1 90 ? 3.278 -4.711 8.694 1.00 49.44 90 PHE A CA 1
ATOM 663 C C . PHE A 1 90 ? 3.707 -5.786 7.681 1.00 49.44 90 PHE A C 1
ATOM 665 O O . PHE A 1 90 ? 4.647 -5.570 6.923 1.00 49.44 90 PHE A O 1
ATOM 672 N N . ASP A 1 91 ? 3.005 -6.920 7.601 1.00 45.12 91 ASP A N 1
ATOM 673 C CA . ASP A 1 91 ? 3.229 -7.945 6.575 1.00 45.12 91 ASP A CA 1
ATOM 674 C C . ASP A 1 91 ? 2.766 -7.462 5.194 1.00 45.12 91 ASP A C 1
ATOM 676 O O . ASP A 1 91 ? 3.397 -7.816 4.204 1.00 45.12 91 ASP A O 1
ATOM 680 N N . ALA A 1 92 ? 1.728 -6.625 5.099 1.00 49.84 92 ALA A N 1
ATOM 681 C CA . ALA A 1 92 ? 1.296 -5.975 3.864 1.00 49.84 92 ALA A CA 1
ATOM 682 C C . ALA A 1 92 ? 2.257 -4.861 3.448 1.00 49.84 92 ALA A C 1
ATOM 684 O O . ALA A 1 92 ? 2.514 -4.740 2.268 1.00 49.84 92 ALA A O 1
ATOM 685 N N . GLU A 1 93 ? 2.860 -4.111 4.366 1.00 49.28 93 GLU A N 1
ATOM 686 C CA . GLU A 1 93 ? 3.885 -3.094 4.104 1.00 49.28 93 GLU A CA 1
ATOM 687 C C . GLU A 1 93 ? 5.228 -3.744 3.757 1.00 49.28 93 GLU A C 1
ATOM 689 O O . GLU A 1 93 ? 5.949 -3.256 2.890 1.00 49.28 93 GLU A O 1
ATOM 694 N N . ILE A 1 94 ? 5.562 -4.892 4.356 1.00 47.44 94 ILE A N 1
ATOM 695 C CA . ILE A 1 94 ? 6.710 -5.711 3.951 1.00 47.44 94 ILE A CA 1
ATOM 696 C C . ILE A 1 94 ? 6.433 -6.392 2.608 1.00 47.44 94 ILE A C 1
ATOM 698 O O . ILE A 1 94 ? 7.325 -6.420 1.763 1.00 47.44 94 ILE A O 1
ATOM 702 N N . ALA A 1 95 ? 5.227 -6.913 2.366 1.00 47.00 95 ALA A N 1
ATOM 703 C CA . ALA A 1 95 ? 4.851 -7.498 1.083 1.00 47.00 95 ALA A CA 1
ATOM 704 C C . ALA A 1 95 ? 4.813 -6.428 -0.014 1.00 47.00 95 ALA A C 1
ATOM 706 O O . ALA A 1 95 ? 5.501 -6.594 -1.010 1.00 47.00 95 ALA A O 1
ATOM 707 N N . GLN A 1 96 ? 4.130 -5.303 0.189 1.00 48.41 96 GLN A N 1
ATOM 708 C CA . GLN A 1 96 ? 4.075 -4.161 -0.730 1.00 48.41 96 GLN A CA 1
ATOM 709 C C . GLN A 1 96 ? 5.465 -3.534 -0.912 1.00 48.41 96 GLN A C 1
ATOM 711 O O . GLN A 1 96 ? 5.891 -3.322 -2.041 1.00 48.41 96 GLN A O 1
ATOM 716 N N . GLY A 1 97 ? 6.236 -3.319 0.158 1.00 44.31 97 GLY A N 1
ATOM 717 C CA . GLY A 1 97 ? 7.577 -2.728 0.101 1.00 44.31 97 GLY A CA 1
ATOM 718 C C . GLY A 1 97 ? 8.624 -3.632 -0.558 1.00 44.31 97 GLY A C 1
ATOM 719 O O . GLY A 1 97 ? 9.440 -3.160 -1.352 1.00 44.31 97 GLY A O 1
ATOM 720 N N . MET A 1 98 ? 8.597 -4.944 -0.304 1.00 45.09 98 MET A N 1
ATOM 721 C CA . MET A 1 98 ? 9.485 -5.895 -0.983 1.00 45.09 98 MET A CA 1
ATOM 722 C C . MET A 1 98 ? 9.008 -6.257 -2.401 1.00 45.09 98 MET A C 1
ATOM 724 O O . MET A 1 98 ? 9.858 -6.556 -3.237 1.00 45.09 98 MET A O 1
ATOM 728 N N . GLN A 1 99 ? 7.704 -6.231 -2.711 1.00 48.16 99 GLN A N 1
ATOM 729 C CA . GLN A 1 99 ? 7.153 -6.665 -4.011 1.00 48.16 99 GLN A CA 1
ATOM 730 C C . GLN A 1 99 ? 6.942 -5.534 -5.009 1.00 48.16 99 GLN A C 1
ATOM 732 O O . GLN A 1 99 ? 7.314 -5.731 -6.162 1.00 48.16 99 GLN A O 1
ATOM 737 N N . SER A 1 100 ? 6.468 -4.352 -4.594 1.00 50.16 100 SER A N 1
ATOM 738 C CA . SER A 1 100 ? 6.483 -3.161 -5.457 1.00 50.16 100 SER A CA 1
ATOM 739 C C . SER A 1 100 ? 7.909 -2.913 -5.941 1.00 50.16 100 SER A C 1
ATOM 741 O O . SER A 1 100 ? 8.141 -2.690 -7.126 1.00 50.16 100 SER A O 1
ATOM 743 N N . THR A 1 101 ? 8.898 -3.100 -5.061 1.00 54.50 101 THR A N 1
ATOM 744 C CA . THR A 1 101 ? 10.307 -3.025 -5.443 1.00 54.50 101 THR A CA 1
ATOM 745 C C . THR A 1 101 ? 10.709 -4.149 -6.402 1.00 54.50 101 THR A C 1
ATOM 747 O O . THR A 1 101 ? 11.433 -3.873 -7.344 1.00 54.50 101 THR A O 1
ATOM 750 N N . ASN A 1 102 ? 10.262 -5.400 -6.230 1.00 58.06 102 ASN A N 1
ATOM 751 C CA . ASN A 1 102 ? 10.741 -6.530 -7.045 1.00 58.06 102 ASN A CA 1
ATOM 752 C C . ASN A 1 102 ? 10.046 -6.659 -8.420 1.00 58.06 102 ASN A C 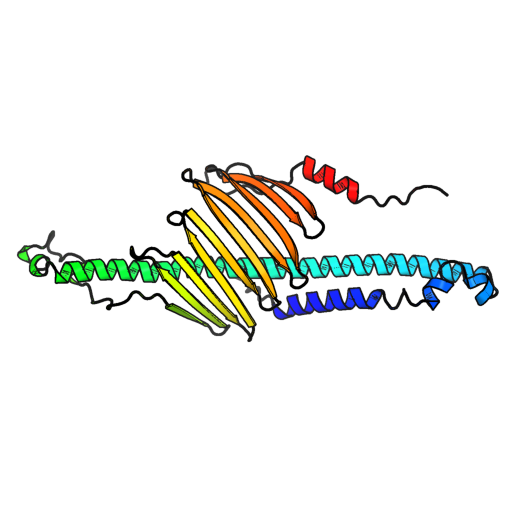1
ATOM 754 O O . ASN A 1 102 ? 10.716 -6.910 -9.424 1.00 58.06 102 ASN A O 1
ATOM 758 N N . SER A 1 103 ? 8.732 -6.431 -8.491 1.00 67.81 103 SER A N 1
ATOM 759 C CA . SER A 1 103 ? 7.965 -6.437 -9.745 1.00 67.81 103 SER A CA 1
ATOM 760 C C . SER A 1 103 ? 8.347 -5.248 -10.625 1.00 67.81 103 SER A C 1
ATOM 762 O O . SER A 1 103 ? 8.692 -5.442 -11.793 1.00 67.81 103 SER A O 1
ATOM 764 N N . ASN A 1 104 ? 8.425 -4.036 -10.054 1.00 70.19 104 ASN A N 1
ATOM 765 C CA . ASN A 1 104 ? 8.935 -2.877 -10.791 1.00 70.19 104 ASN A CA 1
ATOM 766 C C . ASN A 1 104 ? 10.420 -3.022 -11.138 1.00 70.19 104 ASN A C 1
ATOM 768 O O . ASN A 1 104 ? 10.830 -2.586 -12.210 1.00 70.19 104 ASN A O 1
ATOM 772 N N . LEU A 1 105 ? 11.237 -3.669 -10.296 1.00 75.19 105 LEU A N 1
ATOM 773 C CA . LEU A 1 105 ? 12.640 -3.934 -10.626 1.00 75.19 105 LEU A CA 1
ATOM 774 C C . LEU A 1 105 ? 12.776 -4.897 -11.806 1.00 75.19 105 LEU A C 1
ATOM 776 O O . LEU A 1 105 ? 13.606 -4.649 -12.674 1.00 75.19 105 LEU A O 1
ATOM 780 N N . ALA A 1 106 ? 11.987 -5.970 -11.879 1.00 83.81 106 ALA A N 1
ATOM 781 C CA . ALA A 1 106 ? 12.037 -6.876 -13.025 1.00 83.81 106 ALA A CA 1
ATOM 782 C C . ALA A 1 106 ? 11.552 -6.205 -14.313 1.00 83.81 106 ALA A C 1
ATOM 784 O O . ALA A 1 106 ? 12.187 -6.370 -15.351 1.00 83.81 106 ALA A O 1
ATOM 785 N N . LEU A 1 107 ? 10.480 -5.411 -14.242 1.00 87.06 107 LEU A N 1
ATOM 786 C CA . LEU A 1 107 ? 9.997 -4.629 -15.378 1.00 87.06 107 LEU A CA 1
ATOM 787 C C . LEU A 1 107 ? 11.032 -3.579 -15.823 1.00 87.06 107 LEU A C 1
ATOM 789 O O . LEU A 1 107 ? 11.329 -3.453 -17.008 1.00 87.06 107 LEU A O 1
ATOM 793 N N . SER A 1 108 ? 11.645 -2.870 -14.872 1.00 85.25 108 SER A N 1
ATOM 794 C CA . SER A 1 108 ? 12.711 -1.897 -15.134 1.00 85.25 108 SER A CA 1
ATOM 795 C C . SER A 1 108 ? 13.959 -2.556 -15.727 1.00 85.25 108 SER A C 1
ATOM 797 O O . SER A 1 108 ? 14.539 -2.036 -16.682 1.00 85.25 108 SER A O 1
ATOM 799 N N . ASN A 1 109 ? 14.356 -3.722 -15.208 1.00 86.75 109 ASN A N 1
ATOM 800 C CA . ASN A 1 109 ? 15.453 -4.511 -15.760 1.00 86.75 109 ASN A CA 1
ATOM 801 C C . ASN A 1 109 ? 15.139 -4.955 -17.191 1.00 86.75 109 ASN A C 1
ATOM 803 O O . ASN A 1 109 ? 15.991 -4.765 -18.052 1.00 86.75 109 ASN A O 1
ATOM 807 N N . TYR A 1 110 ? 13.920 -5.439 -17.457 1.00 92.19 110 TYR A N 1
ATOM 808 C CA . TYR A 1 110 ? 13.479 -5.797 -18.805 1.00 92.19 110 TYR A CA 1
ATOM 809 C C . TYR A 1 110 ? 13.594 -4.614 -19.768 1.00 92.19 110 TYR A C 1
ATOM 811 O O . TYR A 1 110 ? 14.201 -4.759 -20.821 1.00 92.19 110 TYR A O 1
ATOM 819 N N . TYR A 1 111 ? 13.080 -3.427 -19.420 1.00 91.12 111 TYR A N 1
ATOM 820 C CA . TYR A 1 111 ? 13.178 -2.268 -20.315 1.00 91.12 111 TYR A CA 1
ATOM 821 C C . TYR A 1 111 ? 14.622 -1.823 -20.553 1.00 91.12 111 TYR A C 1
ATOM 823 O O . TYR A 1 111 ? 14.963 -1.434 -21.669 1.00 91.12 111 TYR A O 1
ATOM 831 N N . ARG A 1 112 ? 15.487 -1.914 -19.536 1.00 90.19 112 ARG A N 1
ATOM 832 C CA . ARG A 1 112 ? 16.921 -1.637 -19.692 1.00 90.19 112 ARG A CA 1
ATOM 833 C C . ARG A 1 112 ? 17.588 -2.648 -20.627 1.00 90.19 112 ARG A C 1
ATOM 835 O O . ARG A 1 112 ? 18.273 -2.246 -21.558 1.00 90.19 112 ARG A O 1
ATOM 842 N N . GLU A 1 113 ? 17.368 -3.939 -20.397 1.00 93.81 113 GLU A N 1
ATOM 843 C CA . GLU A 1 113 ? 17.908 -5.024 -21.227 1.00 93.81 113 GLU A CA 1
ATOM 844 C C . GLU A 1 113 ? 17.380 -4.940 -22.663 1.00 93.81 113 GLU A C 1
ATOM 846 O O . GLU A 1 113 ? 18.137 -5.124 -23.612 1.00 93.81 113 GLU A O 1
ATOM 851 N N . LYS A 1 114 ? 16.107 -4.571 -22.833 1.00 94.31 114 LYS A N 1
ATOM 852 C CA . LYS A 1 114 ? 15.472 -4.373 -24.137 1.00 94.31 114 LYS A CA 1
ATOM 853 C C . LYS A 1 114 ? 16.073 -3.194 -24.886 1.00 94.31 114 LYS A C 1
ATOM 855 O O . LYS A 1 114 ? 16.372 -3.338 -26.064 1.00 94.31 114 LYS A O 1
ATOM 860 N N . ALA A 1 115 ? 16.316 -2.074 -24.209 1.00 93.38 115 ALA A N 1
ATOM 861 C CA . ALA A 1 115 ? 16.987 -0.925 -24.808 1.00 93.38 115 ALA A CA 1
ATOM 862 C C . ALA A 1 115 ? 18.424 -1.258 -25.247 1.00 93.38 115 ALA A C 1
ATOM 864 O O . ALA A 1 115 ? 18.815 -0.903 -26.359 1.00 93.38 115 ALA A O 1
ATOM 865 N N . ASP A 1 116 ? 19.191 -1.972 -24.415 1.00 94.19 116 ASP A N 1
ATOM 866 C CA . ASP A 1 116 ? 20.548 -2.415 -24.759 1.00 94.19 116 ASP A CA 1
ATOM 867 C C . ASP A 1 116 ? 20.537 -3.398 -25.948 1.00 94.19 116 ASP A C 1
ATOM 869 O O . ASP A 1 116 ? 21.339 -3.268 -26.877 1.00 94.19 116 ASP A O 1
ATOM 873 N N . TRP A 1 117 ? 19.604 -4.355 -25.952 1.00 95.62 117 TRP A N 1
ATOM 874 C CA . TRP A 1 117 ? 19.428 -5.319 -27.039 1.00 95.62 117 TRP A CA 1
ATOM 875 C C . TRP A 1 117 ? 19.004 -4.654 -28.351 1.00 95.62 117 TRP A C 1
ATOM 877 O O . TRP A 1 117 ? 19.600 -4.918 -29.394 1.00 95.62 117 TRP A O 1
ATOM 887 N N . ASP A 1 118 ? 18.009 -3.769 -28.317 1.00 95.06 118 ASP A N 1
ATOM 888 C CA . ASP A 1 118 ? 17.529 -3.064 -29.505 1.00 95.06 118 ASP A CA 1
ATOM 889 C C . ASP A 1 118 ? 18.633 -2.158 -30.073 1.00 95.06 118 ASP A C 1
ATOM 891 O O . ASP A 1 118 ? 18.862 -2.148 -31.283 1.00 95.06 118 ASP A O 1
ATOM 895 N N . HIS A 1 119 ? 19.412 -1.493 -29.210 1.00 94.25 119 HIS A N 1
ATOM 896 C CA . HIS A 1 119 ? 20.569 -0.710 -29.638 1.00 94.25 119 HIS A CA 1
ATOM 897 C C . HIS A 1 119 ? 21.638 -1.574 -30.327 1.00 94.25 119 HIS A C 1
ATOM 899 O O . HIS A 1 119 ? 22.147 -1.175 -31.378 1.00 94.25 119 HIS A O 1
ATOM 905 N N . LEU A 1 120 ? 21.930 -2.768 -29.792 1.00 94.56 120 LEU A N 1
ATOM 906 C CA . LEU A 1 120 ? 22.821 -3.751 -30.419 1.00 94.56 120 LEU A CA 1
ATOM 907 C C . LEU A 1 120 ? 22.308 -4.198 -31.800 1.00 94.56 120 LEU A C 1
ATOM 909 O O . LEU A 1 120 ? 23.103 -4.338 -32.730 1.00 94.56 120 LEU A O 1
ATOM 913 N N . GLN A 1 121 ? 20.998 -4.419 -31.954 1.00 95.31 121 GLN A N 1
ATOM 914 C CA . GLN A 1 121 ? 20.401 -4.810 -33.239 1.00 95.31 121 GLN A CA 1
ATOM 915 C C . GLN A 1 121 ? 20.434 -3.676 -34.273 1.00 95.31 121 GLN A C 1
ATOM 917 O O . GLN A 1 121 ? 20.652 -3.928 -35.460 1.00 95.31 121 GLN A O 1
ATOM 922 N N . GLU A 1 122 ? 20.217 -2.434 -33.840 1.00 96.38 122 GLU A N 1
ATOM 923 C CA . GLU A 1 122 ? 20.218 -1.255 -34.710 1.00 96.38 122 GLU A CA 1
ATOM 924 C C . GLU A 1 122 ? 21.632 -0.798 -35.096 1.00 96.38 122 GLU A C 1
ATOM 926 O O . GLU A 1 122 ? 21.834 -0.313 -36.212 1.00 96.38 122 GLU A O 1
ATOM 931 N N . ASN A 1 123 ? 22.611 -0.975 -34.202 1.00 94.31 123 ASN A N 1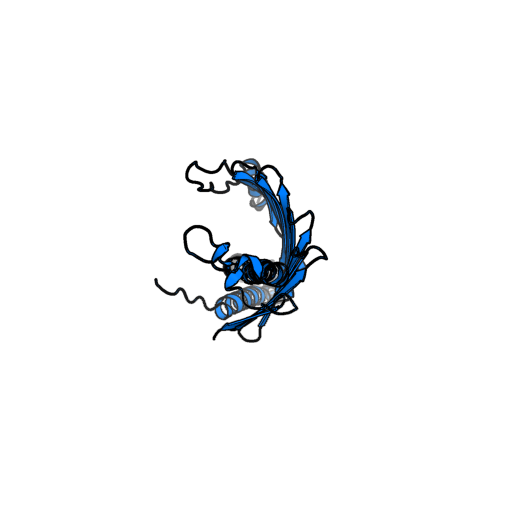
ATOM 932 C CA . ASN A 1 123 ? 23.979 -0.470 -34.348 1.00 94.31 123 ASN A CA 1
ATOM 933 C C . ASN A 1 123 ? 25.029 -1.575 -34.101 1.00 94.31 123 ASN A C 1
ATOM 935 O O . ASN A 1 123 ? 25.909 -1.422 -33.252 1.00 94.31 123 ASN A O 1
ATOM 939 N N . PRO A 1 124 ? 24.999 -2.697 -34.848 1.00 92.44 124 PRO A N 1
ATOM 940 C CA . PRO A 1 124 ? 25.910 -3.819 -34.605 1.00 92.44 124 PRO A CA 1
ATOM 941 C C . PRO A 1 124 ? 27.391 -3.450 -34.803 1.00 92.44 124 PRO A C 1
ATOM 943 O O . PRO A 1 124 ? 28.272 -4.068 -34.201 1.00 92.44 124 PRO A O 1
ATOM 946 N N . ASP A 1 125 ? 27.673 -2.433 -35.624 1.00 92.75 125 ASP A N 1
ATOM 947 C CA . ASP A 1 125 ? 29.029 -1.954 -35.902 1.00 92.75 125 ASP A CA 1
ATOM 948 C C . ASP A 1 125 ? 29.684 -1.284 -34.678 1.00 92.75 125 ASP A C 1
ATOM 950 O O . ASP A 1 125 ? 30.911 -1.305 -34.554 1.00 92.75 125 ASP A O 1
ATOM 954 N N . ASP A 1 126 ? 28.904 -0.760 -33.725 1.00 89.62 126 ASP A N 1
ATOM 955 C CA . ASP A 1 126 ? 29.437 -0.137 -32.501 1.00 89.62 126 ASP A CA 1
ATOM 956 C C . ASP A 1 126 ? 30.157 -1.155 -31.596 1.00 89.62 126 ASP A C 1
ATOM 958 O O . ASP A 1 126 ? 30.981 -0.790 -30.755 1.00 89.62 126 ASP A O 1
ATOM 962 N N . CYS A 1 127 ? 29.914 -2.450 -31.817 1.00 88.69 127 CYS A N 1
ATOM 963 C CA . CYS A 1 127 ? 30.554 -3.546 -31.098 1.00 88.69 127 CYS A CA 1
ATOM 964 C C . CYS A 1 127 ? 31.834 -4.075 -31.755 1.00 88.69 127 CYS A C 1
ATOM 966 O O . CYS A 1 127 ? 32.465 -4.983 -31.209 1.00 88.69 127 CYS A O 1
ATOM 968 N N . LEU A 1 128 ? 32.265 -3.508 -32.884 1.00 88.38 128 LEU A N 1
ATOM 969 C CA . LEU A 1 128 ? 33.557 -3.823 -33.493 1.00 88.38 128 LEU A CA 1
ATOM 970 C C . LEU A 1 128 ? 34.706 -3.236 -32.658 1.00 88.38 128 LEU A C 1
ATOM 972 O O . LEU A 1 128 ? 34.629 -2.094 -32.214 1.00 88.38 128 LEU A O 1
ATOM 976 N N . GLU A 1 129 ? 35.798 -3.994 -32.487 1.00 81.94 129 GLU A N 1
ATOM 977 C CA . GLU A 1 129 ? 36.968 -3.602 -31.668 1.00 81.94 129 GLU A CA 1
ATOM 978 C C . GLU A 1 129 ? 37.531 -2.213 -32.013 1.00 81.94 129 GLU A C 1
ATOM 980 O O . GLU A 1 129 ? 38.048 -1.511 -31.147 1.00 81.94 129 GLU A O 1
ATOM 985 N N . GLU A 1 130 ? 37.408 -1.790 -33.273 1.00 84.44 130 GLU A N 1
ATOM 986 C CA . GLU A 1 130 ? 37.860 -0.479 -33.752 1.00 84.44 130 GLU A CA 1
ATOM 987 C C . GLU A 1 130 ? 37.068 0.711 -33.185 1.00 84.44 130 GLU A C 1
ATOM 989 O O . GLU A 1 130 ? 37.575 1.834 -33.186 1.00 84.44 130 GLU A O 1
ATOM 994 N N . ASN A 1 131 ? 35.866 0.458 -32.663 1.00 80.75 131 ASN A N 1
ATOM 995 C CA . ASN A 1 131 ? 34.969 1.452 -32.075 1.00 80.75 131 ASN A CA 1
ATOM 996 C C . ASN A 1 131 ? 34.982 1.427 -30.536 1.00 80.75 131 ASN A C 1
ATOM 998 O O . ASN A 1 131 ? 34.328 2.250 -29.894 1.00 80.75 131 ASN A O 1
ATOM 1002 N N . TRP A 1 132 ? 35.743 0.515 -29.922 1.00 85.50 132 TRP A N 1
ATOM 1003 C CA . TRP A 1 132 ? 35.805 0.388 -28.469 1.00 85.50 132 TRP A CA 1
ATOM 1004 C C . TRP A 1 132 ? 36.554 1.557 -27.828 1.00 85.50 132 TRP A C 1
ATOM 1006 O O . TRP A 1 132 ? 37.648 1.952 -28.239 1.00 85.50 132 TRP A O 1
ATOM 1016 N N . VAL A 1 133 ? 35.988 2.084 -26.746 1.00 75.12 133 VAL A N 1
ATOM 1017 C CA . VAL A 1 133 ? 36.639 3.088 -25.904 1.00 75.12 133 VAL A CA 1
ATOM 1018 C C . VAL A 1 133 ? 37.365 2.356 -24.773 1.00 75.12 133 VAL A C 1
ATOM 1020 O O . VAL A 1 133 ? 36.761 1.564 -24.060 1.00 75.12 133 VAL A O 1
ATOM 1023 N N . LEU A 1 134 ? 38.659 2.641 -24.580 1.00 74.69 134 LEU A N 1
ATOM 1024 C CA . LEU A 1 134 ? 39.492 2.077 -23.499 1.00 74.69 134 LEU A CA 1
ATOM 1025 C C . LEU A 1 134 ? 39.721 0.552 -23.572 1.00 74.69 134 LEU A C 1
ATOM 1027 O O . LEU A 1 134 ? 39.834 -0.085 -22.527 1.00 74.69 134 LEU A O 1
ATOM 1031 N N . ASP A 1 135 ? 39.824 -0.029 -24.771 1.00 79.56 135 ASP A N 1
ATOM 1032 C CA . ASP A 1 135 ? 40.077 -1.468 -24.998 1.00 79.56 135 ASP A CA 1
ATOM 1033 C C . ASP A 1 135 ? 39.013 -2.411 -24.388 1.00 79.56 135 ASP A C 1
ATOM 1035 O O . ASP A 1 135 ? 39.290 -3.583 -24.132 1.00 79.56 135 ASP A O 1
ATOM 1039 N N . HIS A 1 136 ? 37.793 -1.920 -24.143 1.00 82.56 136 HIS A N 1
ATOM 1040 C CA . HIS A 1 136 ? 36.667 -2.732 -23.678 1.00 82.56 136 HIS A CA 1
ATOM 1041 C C . HIS A 1 136 ? 35.425 -2.441 -24.525 1.00 82.56 136 HIS A C 1
ATOM 1043 O O . HIS A 1 136 ? 35.136 -1.284 -24.836 1.00 82.56 136 HIS A O 1
ATOM 1049 N N . ALA A 1 137 ? 34.681 -3.491 -24.872 1.00 84.69 137 ALA A N 1
ATOM 1050 C CA . ALA A 1 137 ? 33.392 -3.344 -25.532 1.00 84.69 137 ALA A CA 1
ATOM 1051 C C . ALA A 1 137 ? 32.400 -2.590 -24.621 1.00 84.69 137 ALA A C 1
ATOM 1053 O O . ALA A 1 137 ? 32.409 -2.812 -23.403 1.00 84.69 137 ALA A O 1
ATOM 1054 N N . PRO A 1 138 ? 31.527 -1.732 -25.177 1.00 87.88 138 PRO A N 1
ATOM 1055 C CA . PRO A 1 138 ? 30.367 -1.215 -24.456 1.00 87.88 138 PRO A CA 1
ATOM 1056 C C . PRO A 1 138 ? 29.524 -2.340 -23.834 1.00 87.88 138 PRO A C 1
ATOM 1058 O O . PRO A 1 138 ? 29.429 -3.431 -24.393 1.00 87.88 138 PRO A O 1
ATOM 1061 N N . SER A 1 139 ? 28.875 -2.084 -22.694 1.00 86.69 139 SER A N 1
ATOM 1062 C CA . SER A 1 139 ? 28.107 -3.112 -21.966 1.00 86.69 139 SER A CA 1
ATOM 1063 C C . SER A 1 139 ? 26.945 -3.698 -22.773 1.00 86.69 139 SER A C 1
ATOM 1065 O O . SER A 1 139 ? 26.658 -4.887 -22.648 1.00 86.69 139 SER A O 1
ATOM 1067 N N . PHE A 1 140 ? 26.318 -2.900 -23.642 1.00 90.25 140 PHE A N 1
ATOM 1068 C CA . PHE A 1 140 ? 25.231 -3.363 -24.508 1.00 90.25 140 PHE A CA 1
ATOM 1069 C C . PHE A 1 140 ? 25.700 -4.380 -25.565 1.00 90.25 140 PHE A C 1
ATOM 1071 O O . PHE A 1 140 ? 24.895 -5.143 -26.084 1.00 90.25 140 PHE A O 1
ATOM 1078 N N . CYS A 1 141 ? 27.004 -4.465 -25.864 1.00 91.19 141 CYS A N 1
ATOM 1079 C CA . CYS A 1 141 ? 27.533 -5.443 -26.821 1.00 91.19 141 CYS A CA 1
ATOM 1080 C C . CYS A 1 141 ? 27.456 -6.893 -26.326 1.00 91.19 141 CYS A C 1
ATOM 1082 O O . CYS A 1 141 ? 27.637 -7.822 -27.111 1.00 91.19 141 CYS A O 1
ATOM 1084 N N . SER A 1 142 ? 27.202 -7.087 -25.030 1.00 91.88 142 SER A N 1
ATOM 1085 C CA . SER A 1 142 ? 26.885 -8.384 -24.428 1.00 91.88 142 SER A CA 1
ATOM 1086 C C . SER A 1 142 ? 25.403 -8.543 -24.088 1.00 91.88 142 SER A C 1
ATOM 1088 O O . SER A 1 142 ? 25.065 -9.460 -23.344 1.00 91.88 142 SER A O 1
ATOM 1090 N N . ALA A 1 143 ? 24.533 -7.649 -24.573 1.00 93.44 143 ALA A N 1
ATOM 1091 C CA . ALA A 1 143 ? 23.101 -7.755 -24.342 1.00 93.44 143 ALA A CA 1
ATOM 1092 C C . ALA A 1 143 ? 22.564 -9.064 -24.931 1.00 93.44 143 ALA A C 1
ATOM 1094 O O . ALA A 1 143 ? 22.904 -9.453 -26.052 1.00 93.44 143 ALA A O 1
ATOM 1095 N N . GLU A 1 144 ? 21.724 -9.738 -24.158 1.00 94.44 144 GLU A N 1
ATOM 1096 C CA . GLU A 1 144 ? 20.959 -10.898 -24.599 1.00 94.44 144 GLU A CA 1
ATOM 1097 C C . GLU A 1 144 ? 19.532 -10.450 -24.919 1.00 94.44 144 GLU A C 1
ATOM 1099 O O . GLU A 1 144 ? 19.063 -9.452 -24.378 1.00 94.44 144 GLU A O 1
ATOM 1104 N N . ASP A 1 145 ? 18.851 -11.177 -25.806 1.00 93.50 145 ASP A N 1
ATOM 1105 C CA . ASP A 1 145 ? 17.449 -10.918 -26.135 1.00 93.50 145 ASP A CA 1
ATOM 1106 C C . ASP A 1 145 ? 16.573 -11.141 -24.889 1.00 93.50 145 ASP A C 1
ATOM 1108 O O . ASP A 1 145 ? 16.453 -12.290 -24.442 1.00 93.50 145 ASP A O 1
ATOM 1112 N N . PRO A 1 146 ? 15.947 -10.092 -24.323 1.00 91.44 146 PRO A N 1
ATOM 1113 C CA . PRO A 1 146 ? 15.101 -10.240 -23.142 1.00 91.44 146 PRO A CA 1
ATOM 1114 C C . PRO A 1 146 ? 13.717 -10.821 -23.482 1.00 91.44 146 PRO A C 1
ATOM 1116 O O . PRO A 1 146 ? 12.917 -11.075 -22.581 1.00 91.44 146 PRO A O 1
ATOM 1119 N N . GLY A 1 147 ? 13.423 -11.045 -24.769 1.00 92.81 147 GLY A N 1
ATOM 1120 C CA . GLY A 1 147 ? 12.136 -11.500 -25.277 1.00 92.81 147 GLY A CA 1
ATOM 1121 C C . GLY A 1 147 ? 11.247 -10.363 -25.786 1.00 92.81 147 GLY A C 1
ATOM 1122 O O . GLY A 1 147 ? 11.570 -9.180 -25.699 1.00 92.81 147 GLY A O 1
ATOM 1123 N N . ASP A 1 148 ? 10.097 -10.749 -26.344 1.00 88.94 148 ASP A N 1
ATOM 1124 C CA . ASP A 1 148 ? 9.172 -9.823 -27.012 1.00 88.94 148 ASP A CA 1
ATOM 1125 C C . ASP A 1 148 ? 8.231 -9.077 -26.051 1.00 88.94 148 ASP A C 1
ATOM 1127 O O . ASP A 1 148 ? 7.648 -8.059 -26.431 1.00 88.94 148 ASP A O 1
ATOM 1131 N N . ALA A 1 149 ? 8.023 -9.595 -24.836 1.00 89.62 149 ALA A N 1
ATOM 1132 C CA . ALA A 1 149 ? 7.027 -9.079 -23.902 1.00 89.62 149 ALA A CA 1
ATOM 1133 C C . ALA A 1 149 ? 7.618 -8.849 -22.502 1.00 89.62 149 ALA A C 1
ATOM 1135 O O . ALA A 1 149 ? 8.339 -9.720 -22.005 1.00 89.62 149 ALA A O 1
ATOM 1136 N N . PRO A 1 150 ? 7.272 -7.726 -21.841 1.00 91.25 150 PRO A N 1
ATOM 1137 C CA . PRO A 1 150 ? 7.703 -7.463 -20.476 1.00 91.25 150 PRO A CA 1
ATOM 1138 C C . PRO A 1 150 ? 7.145 -8.508 -19.496 1.00 91.25 150 PRO A C 1
ATOM 1140 O O . PRO A 1 150 ? 6.024 -8.995 -19.682 1.00 91.25 150 PRO A O 1
ATOM 1143 N N . PRO A 1 151 ? 7.881 -8.834 -18.418 1.00 90.00 151 PRO A N 1
ATOM 1144 C CA . PRO A 1 151 ? 7.405 -9.734 -17.376 1.00 90.00 151 PRO A CA 1
ATOM 1145 C C . PRO A 1 151 ? 6.389 -9.011 -16.479 1.00 90.00 151 PRO A C 1
ATOM 1147 O O . PRO A 1 151 ? 6.745 -8.444 -15.448 1.00 90.00 151 PRO A O 1
ATOM 1150 N N . LEU A 1 152 ? 5.121 -9.018 -16.892 1.00 92.81 152 LEU A N 1
ATOM 1151 C CA . LEU A 1 152 ? 4.026 -8.363 -16.164 1.00 92.81 152 LEU A CA 1
ATOM 1152 C C . LEU A 1 152 ? 3.475 -9.202 -15.005 1.00 92.81 152 LEU A C 1
ATOM 1154 O O . LEU A 1 152 ? 2.847 -8.655 -14.107 1.00 92.81 152 LEU A O 1
ATOM 1158 N N . ASP A 1 153 ? 3.722 -10.511 -15.006 1.00 91.50 153 ASP A N 1
ATOM 1159 C CA . ASP A 1 153 ? 3.269 -11.436 -13.971 1.00 91.50 153 ASP A CA 1
ATOM 1160 C C . ASP A 1 153 ? 4.450 -11.952 -13.148 1.00 91.50 153 ASP A C 1
ATOM 1162 O O . ASP A 1 153 ? 5.425 -12.482 -13.690 1.00 91.50 153 ASP A O 1
ATOM 1166 N N . GLN A 1 154 ? 4.335 -11.865 -11.826 1.00 86.31 154 GLN A N 1
ATOM 1167 C CA . GLN A 1 154 ? 5.281 -12.454 -10.887 1.00 86.31 154 GLN A CA 1
ATOM 1168 C C . GLN A 1 154 ? 4.576 -13.360 -9.892 1.00 86.31 154 GLN A C 1
ATOM 1170 O O . GLN A 1 154 ? 3.481 -13.067 -9.423 1.00 86.31 154 GLN A O 1
ATOM 1175 N N . SER A 1 155 ? 5.230 -14.466 -9.542 1.00 87.12 155 SER A N 1
ATOM 1176 C CA . SER A 1 155 ? 4.750 -15.378 -8.510 1.00 87.12 155 SER A CA 1
ATOM 1177 C C . SER A 1 155 ? 5.901 -15.789 -7.606 1.00 87.12 155 SER A C 1
ATOM 1179 O O . SER A 1 155 ? 6.944 -16.256 -8.072 1.00 87.12 155 SER A O 1
ATOM 1181 N N . ILE A 1 156 ? 5.706 -15.616 -6.303 1.00 80.25 156 ILE A N 1
ATOM 1182 C CA . ILE A 1 156 ? 6.634 -16.045 -5.265 1.00 80.25 156 ILE A CA 1
ATOM 1183 C C . ILE A 1 156 ? 5.933 -17.123 -4.450 1.00 80.25 156 ILE A C 1
ATOM 1185 O O . ILE A 1 156 ? 5.005 -16.854 -3.689 1.00 80.25 156 ILE A O 1
ATOM 1189 N N . VAL A 1 157 ? 6.413 -18.356 -4.590 1.00 79.56 157 VAL A N 1
ATOM 1190 C CA . VAL A 1 157 ? 5.940 -19.496 -3.805 1.00 79.56 157 VAL A CA 1
ATOM 1191 C C . VAL A 1 157 ? 6.906 -19.739 -2.655 1.00 79.56 157 VAL A C 1
ATOM 1193 O O . VAL A 1 157 ? 8.110 -19.895 -2.853 1.00 79.56 157 VAL A O 1
ATOM 1196 N N . THR A 1 158 ? 6.365 -19.800 -1.447 1.00 74.94 158 THR A N 1
ATOM 1197 C CA . THR A 1 158 ? 7.090 -20.126 -0.219 1.00 74.94 158 THR A CA 1
ATOM 1198 C C . THR A 1 158 ? 6.436 -21.324 0.462 1.00 74.94 158 THR A C 1
ATOM 1200 O O . THR A 1 158 ? 5.308 -21.699 0.142 1.00 74.94 158 THR A O 1
ATOM 1203 N N . ASP A 1 159 ? 7.099 -21.888 1.471 1.00 72.88 159 ASP A N 1
ATOM 1204 C CA . ASP A 1 159 ? 6.519 -22.956 2.297 1.00 72.88 159 ASP A CA 1
ATOM 1205 C C . ASP A 1 159 ? 5.249 -22.518 3.058 1.00 72.88 159 ASP A C 1
ATOM 1207 O O . ASP A 1 159 ? 4.530 -23.364 3.584 1.00 72.88 159 ASP A O 1
ATOM 1211 N N . ARG A 1 160 ? 4.984 -21.206 3.150 1.00 65.00 160 ARG A N 1
ATOM 1212 C CA . ARG A 1 160 ? 3.871 -20.614 3.914 1.00 65.00 160 ARG A CA 1
ATOM 1213 C C . ARG A 1 160 ? 2.730 -20.095 3.042 1.00 65.00 160 ARG A C 1
ATOM 1215 O O . ARG A 1 160 ? 1.701 -19.691 3.569 1.00 65.00 160 ARG A O 1
ATOM 1222 N N . GLY A 1 161 ? 2.900 -20.083 1.723 1.00 73.88 161 GLY A N 1
ATOM 1223 C CA . GLY A 1 161 ? 1.920 -19.485 0.830 1.00 73.88 161 GLY A CA 1
ATOM 1224 C C . GLY A 1 161 ? 2.495 -19.043 -0.506 1.00 73.88 161 GLY A C 1
ATOM 1225 O O . GLY A 1 161 ? 3.677 -19.230 -0.797 1.00 73.88 161 GLY A O 1
ATOM 1226 N N . ASN A 1 162 ? 1.631 -18.446 -1.313 1.00 80.88 162 ASN A N 1
ATOM 1227 C CA . ASN A 1 162 ? 1.933 -17.912 -2.632 1.00 80.88 162 ASN A CA 1
ATOM 1228 C C . ASN A 1 162 ? 1.534 -16.437 -2.682 1.00 80.88 162 ASN A C 1
ATOM 1230 O O . ASN A 1 162 ? 0.433 -16.093 -2.256 1.00 80.88 162 ASN A O 1
ATOM 1234 N N . VAL A 1 163 ? 2.394 -15.600 -3.252 1.00 81.94 163 VAL A N 1
ATOM 1235 C CA . VAL A 1 163 ? 2.028 -14.250 -3.670 1.00 81.94 163 VAL A CA 1
ATOM 1236 C C . VAL A 1 163 ? 2.118 -14.144 -5.182 1.00 81.94 163 VAL A C 1
ATOM 1238 O O . VAL A 1 163 ? 3.153 -14.474 -5.755 1.00 81.94 163 VAL A O 1
ATOM 1241 N N . ASN A 1 164 ? 1.046 -13.675 -5.816 1.00 89.19 164 ASN A N 1
ATOM 1242 C CA . ASN A 1 164 ? 1.018 -13.380 -7.243 1.00 89.19 164 ASN A CA 1
ATOM 1243 C C . ASN A 1 164 ? 0.789 -11.889 -7.435 1.00 89.19 164 ASN A C 1
ATOM 1245 O O . ASN A 1 164 ? -0.153 -11.354 -6.856 1.00 89.19 164 ASN A O 1
ATOM 1249 N N . THR A 1 165 ? 1.603 -11.262 -8.271 1.00 89.62 165 THR A N 1
ATOM 1250 C CA . THR A 1 165 ? 1.481 -9.854 -8.637 1.00 89.62 165 THR A CA 1
ATOM 1251 C C . THR A 1 165 ? 1.341 -9.747 -10.146 1.00 89.62 165 THR A C 1
ATOM 1253 O O . THR A 1 165 ? 2.088 -10.392 -10.881 1.00 89.62 165 THR A O 1
ATOM 1256 N N . HIS A 1 166 ? 0.395 -8.935 -10.597 1.00 93.44 166 HIS A N 1
ATOM 1257 C CA . HIS A 1 166 ? 0.188 -8.596 -11.997 1.00 93.44 166 HIS A CA 1
ATOM 1258 C C . HIS A 1 166 ? 0.297 -7.083 -12.184 1.00 93.44 166 HIS A C 1
ATOM 1260 O O . HIS A 1 166 ? -0.358 -6.320 -11.474 1.00 93.44 166 HIS A O 1
ATOM 1266 N N . LEU A 1 167 ? 1.103 -6.651 -13.149 1.00 93.00 167 LEU A N 1
ATOM 1267 C CA . LEU A 1 167 ? 1.267 -5.251 -13.522 1.00 93.00 167 LEU A CA 1
ATOM 1268 C C . LEU A 1 167 ? 0.502 -4.947 -14.809 1.00 93.00 167 LEU A C 1
ATOM 1270 O O . LEU A 1 167 ? 0.643 -5.637 -15.816 1.00 93.00 167 LEU A O 1
ATOM 1274 N N . THR A 1 168 ? -0.249 -3.851 -14.806 1.00 94.12 168 THR A N 1
ATOM 1275 C CA . THR A 1 168 ? -0.754 -3.219 -16.026 1.00 94.12 168 THR A CA 1
ATOM 1276 C C . THR A 1 168 ? 0.085 -1.988 -16.328 1.00 94.12 168 THR A C 1
ATOM 1278 O O . THR A 1 168 ? 0.292 -1.141 -15.456 1.00 94.12 168 THR A O 1
ATOM 1281 N N . VAL A 1 169 ? 0.540 -1.874 -17.573 1.00 93.00 169 VAL A N 1
ATOM 1282 C CA . VAL A 1 169 ? 1.312 -0.731 -18.071 1.00 93.00 169 VAL A CA 1
ATOM 1283 C C . VAL A 1 169 ? 0.521 0.054 -19.117 1.00 93.00 169 VAL A C 1
ATOM 1285 O O . VAL A 1 169 ? -0.356 -0.510 -19.775 1.00 93.00 169 VAL A O 1
ATOM 1288 N N . ASP A 1 170 ? 0.803 1.347 -19.251 1.00 91.00 170 ASP A N 1
ATOM 1289 C CA . ASP A 1 170 ? 0.304 2.174 -20.353 1.00 91.00 170 ASP A CA 1
ATOM 1290 C C . ASP A 1 170 ? 1.124 1.985 -21.647 1.00 91.00 170 ASP A C 1
ATOM 1292 O O . ASP A 1 170 ? 2.063 1.188 -21.709 1.00 91.00 170 ASP A O 1
ATOM 1296 N N . ASP A 1 171 ? 0.762 2.727 -22.697 1.00 89.12 171 ASP A N 1
ATOM 1297 C CA . ASP A 1 171 ? 1.440 2.692 -24.001 1.00 89.12 171 ASP A CA 1
ATOM 1298 C C . ASP A 1 171 ? 2.900 3.192 -23.942 1.00 89.12 171 ASP A C 1
ATOM 1300 O O . ASP A 1 171 ? 3.689 2.908 -24.846 1.00 89.12 171 ASP A O 1
ATOM 1304 N N . GLU A 1 172 ? 3.264 3.942 -22.900 1.00 87.25 172 GLU A N 1
ATOM 1305 C CA . GLU A 1 172 ? 4.619 4.447 -22.650 1.00 87.25 172 GLU A CA 1
ATOM 1306 C C . GLU A 1 172 ? 5.435 3.485 -21.766 1.00 87.25 172 GLU A C 1
ATOM 1308 O O . GLU A 1 172 ? 6.629 3.697 -21.549 1.00 87.25 172 GLU A O 1
ATOM 1313 N N . GLY A 1 173 ? 4.814 2.399 -21.298 1.00 85.94 173 GLY A N 1
ATOM 1314 C CA . GLY A 1 173 ? 5.424 1.389 -20.444 1.00 85.94 173 GLY A CA 1
ATOM 1315 C C . GLY A 1 173 ? 5.409 1.730 -18.952 1.00 85.94 173 GLY A C 1
ATOM 1316 O O . GLY A 1 173 ? 6.000 0.978 -18.172 1.00 85.94 173 GLY A O 1
ATOM 1317 N N . ASN A 1 174 ? 4.735 2.809 -18.538 1.00 86.56 174 ASN A N 1
ATOM 1318 C CA . ASN A 1 174 ? 4.588 3.175 -17.131 1.00 86.56 174 ASN A CA 1
ATOM 1319 C C . ASN A 1 174 ? 3.546 2.279 -16.459 1.00 86.56 174 ASN A C 1
ATOM 1321 O O . ASN A 1 174 ? 2.497 1.990 -17.034 1.00 86.56 174 ASN A O 1
ATOM 1325 N N . VAL A 1 175 ? 3.798 1.868 -15.216 1.00 89.69 175 VAL A N 1
ATOM 1326 C CA . VAL A 1 175 ? 2.833 1.077 -14.442 1.00 89.69 175 VAL A CA 1
ATOM 1327 C C . VAL A 1 175 ? 1.646 1.951 -14.045 1.00 89.69 175 VAL A C 1
ATOM 1329 O O . VAL A 1 175 ? 1.808 2.987 -13.409 1.00 89.69 175 VAL A O 1
ATOM 1332 N N . THR A 1 176 ? 0.444 1.510 -14.411 1.00 93.06 176 THR A N 1
ATOM 1333 C CA . THR A 1 176 ? -0.828 2.182 -14.091 1.00 93.06 176 THR A CA 1
ATOM 1334 C C . THR A 1 176 ? -1.662 1.405 -13.083 1.00 93.06 176 THR A C 1
ATOM 1336 O O . THR A 1 176 ? -2.536 1.977 -12.435 1.00 93.06 176 THR A O 1
ATOM 1339 N N . LYS A 1 177 ? -1.400 0.104 -12.924 1.00 93.94 177 LYS A N 1
ATOM 1340 C CA . LYS A 1 177 ? -2.103 -0.748 -11.966 1.00 93.94 177 LYS A CA 1
ATOM 1341 C C . LYS A 1 177 ? -1.218 -1.908 -11.520 1.00 93.94 177 LYS A C 1
ATOM 1343 O O . LYS A 1 177 ? -0.538 -2.511 -12.345 1.00 93.94 177 LYS A O 1
ATOM 1348 N N . GLU A 1 178 ? -1.278 -2.245 -10.242 1.00 91.00 178 GLU A N 1
ATOM 1349 C CA . GLU A 1 178 ? -0.671 -3.427 -9.640 1.00 91.00 178 GLU A CA 1
ATOM 1350 C C . GLU A 1 178 ? -1.759 -4.229 -8.918 1.00 91.00 178 GLU A C 1
ATOM 1352 O O . GLU A 1 178 ? -2.488 -3.699 -8.083 1.00 91.00 178 GLU A O 1
ATOM 1357 N N . GLU A 1 179 ? -1.891 -5.510 -9.247 1.00 93.44 179 GLU A N 1
ATOM 1358 C CA . GLU A 1 179 ? -2.844 -6.426 -8.622 1.00 93.44 179 GLU A CA 1
ATOM 1359 C C . GLU A 1 179 ? -2.079 -7.524 -7.902 1.00 93.44 179 GLU A C 1
ATOM 1361 O O . GLU A 1 179 ? -1.422 -8.348 -8.535 1.00 93.44 179 GLU A O 1
ATOM 1366 N N . THR A 1 180 ? -2.190 -7.562 -6.581 1.00 88.12 180 THR A N 1
ATOM 1367 C CA . THR A 1 180 ? -1.507 -8.533 -5.733 1.00 88.12 180 THR A CA 1
ATOM 1368 C C . THR A 1 180 ? -2.521 -9.455 -5.071 1.00 88.12 180 THR A C 1
ATOM 1370 O O . THR A 1 180 ? -3.492 -9.022 -4.460 1.00 88.12 180 THR A O 1
ATOM 1373 N N . THR A 1 181 ? -2.293 -10.760 -5.182 1.00 89.75 181 THR A N 1
ATOM 1374 C CA . THR A 1 181 ? -3.068 -11.807 -4.515 1.00 89.75 181 THR A CA 1
ATOM 1375 C C . THR A 1 181 ? -2.141 -12.637 -3.646 1.00 89.75 181 THR A C 1
ATOM 1377 O O . THR A 1 181 ? -1.268 -13.344 -4.153 1.00 89.75 181 THR A O 1
ATOM 1380 N N . VAL A 1 182 ? -2.370 -12.605 -2.337 1.00 82.88 182 VAL A N 1
ATOM 1381 C CA . VAL A 1 182 ? -1.648 -13.410 -1.350 1.00 82.88 182 VAL A CA 1
ATOM 1382 C C . VAL A 1 182 ? -2.537 -14.567 -0.920 1.00 82.88 182 VAL A C 1
ATOM 1384 O O . VAL A 1 182 ? -3.689 -14.374 -0.548 1.00 82.88 182 VAL A O 1
ATOM 1387 N N . THR A 1 183 ? -2.012 -15.787 -0.963 1.00 82.38 183 THR A N 1
ATOM 1388 C CA . THR A 1 183 ? -2.685 -16.996 -0.478 1.00 82.38 183 THR A CA 1
ATOM 1389 C C . THR A 1 183 ? -1.824 -17.681 0.571 1.00 82.38 183 THR A C 1
ATOM 1391 O O . THR A 1 183 ? -0.696 -18.066 0.272 1.00 82.38 183 THR A O 1
ATOM 1394 N N . TYR A 1 184 ? -2.358 -17.887 1.771 1.00 75.06 184 TYR A N 1
ATOM 1395 C CA . TYR A 1 184 ? -1.684 -18.563 2.885 1.00 75.06 184 TYR A CA 1
ATOM 1396 C C . TYR A 1 184 ? -2.711 -19.379 3.675 1.00 75.06 184 TYR A C 1
ATOM 1398 O O . TYR A 1 184 ? -3.840 -18.936 3.846 1.00 75.06 184 TYR A O 1
ATOM 1406 N N . ASP A 1 185 ? -2.366 -20.594 4.108 1.00 75.94 185 ASP A N 1
ATOM 1407 C CA . ASP A 1 185 ? -3.249 -21.470 4.905 1.00 75.94 185 ASP A CA 1
ATOM 1408 C C . ASP A 1 185 ? -4.706 -21.596 4.392 1.00 75.94 185 ASP A C 1
ATOM 1410 O O . ASP A 1 185 ? -5.660 -21.702 5.161 1.00 75.94 185 ASP A O 1
ATOM 1414 N 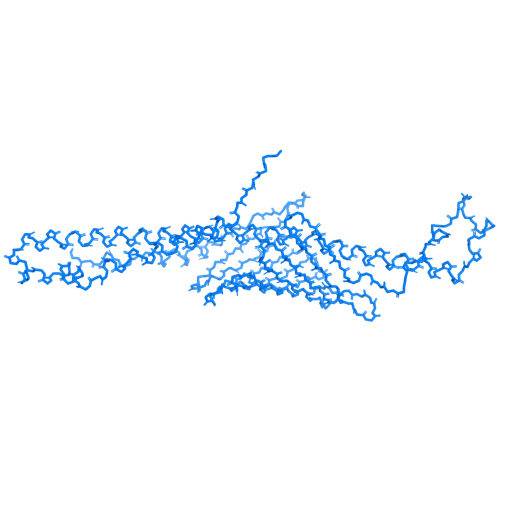N . GLY A 1 186 ? -4.899 -21.580 3.067 1.00 77.50 186 GLY A N 1
ATOM 1415 C CA . GLY A 1 186 ? -6.222 -21.655 2.429 1.00 77.50 186 GLY A CA 1
ATOM 1416 C C . GLY A 1 186 ? -7.050 -20.363 2.475 1.00 77.50 186 GLY A C 1
ATOM 1417 O O . GLY A 1 186 ? -8.186 -20.364 2.005 1.00 77.50 186 GLY A O 1
ATOM 1418 N N . LYS A 1 187 ? -6.492 -19.274 3.007 1.00 78.31 187 LYS A N 1
ATOM 1419 C CA . LYS A 1 187 ? -7.055 -17.921 3.024 1.00 78.31 187 LYS A CA 1
ATOM 1420 C C . LYS A 1 187 ? -6.445 -17.081 1.902 1.00 78.31 187 LYS A C 1
ATOM 1422 O O . LYS A 1 187 ? -5.307 -17.320 1.492 1.00 78.31 187 LYS A O 1
ATOM 1427 N N . THR A 1 188 ? -7.194 -16.089 1.426 1.00 84.81 188 THR A N 1
ATOM 1428 C CA . THR A 1 188 ? -6.762 -15.202 0.341 1.00 84.81 188 THR A CA 1
ATOM 1429 C C . THR A 1 188 ? -6.997 -13.742 0.702 1.00 84.81 188 THR A C 1
ATOM 1431 O O . THR A 1 188 ? -8.090 -13.377 1.122 1.00 84.81 188 THR A O 1
ATOM 1434 N N . TYR A 1 189 ? -5.964 -12.932 0.500 1.00 82.62 189 TYR A N 1
ATOM 1435 C CA . TYR A 1 189 ? -5.993 -11.475 0.548 1.00 82.62 189 TYR A CA 1
ATOM 1436 C C . TYR A 1 189 ? -5.716 -10.935 -0.857 1.00 82.62 189 TYR A C 1
ATOM 1438 O O . TYR A 1 189 ? -4.865 -11.476 -1.572 1.00 82.62 189 TYR A O 1
ATOM 1446 N N . THR A 1 190 ? -6.417 -9.877 -1.249 1.00 88.69 190 THR A N 1
ATOM 1447 C CA . THR A 1 190 ? -6.194 -9.192 -2.527 1.00 88.69 190 THR A CA 1
ATOM 1448 C C . THR A 1 190 ? -5.976 -7.707 -2.306 1.00 88.69 190 THR A C 1
ATOM 1450 O O . THR A 1 190 ? -6.717 -7.097 -1.542 1.00 88.69 190 THR A O 1
ATOM 1453 N N . SER A 1 191 ? -5.015 -7.136 -3.024 1.00 87.62 191 SER A N 1
ATOM 1454 C CA . SER A 1 191 ? -4.731 -5.705 -3.074 1.00 87.62 191 SER A CA 1
ATOM 1455 C C . SER A 1 191 ? -4.675 -5.249 -4.520 1.00 87.62 191 SER A C 1
ATOM 1457 O O . SER A 1 191 ? -4.049 -5.907 -5.348 1.00 87.62 191 SER A O 1
ATOM 1459 N N . VAL A 1 192 ? -5.293 -4.118 -4.825 1.00 92.69 192 VAL A N 1
ATOM 1460 C CA . VAL A 1 192 ? -5.219 -3.468 -6.128 1.00 92.69 192 VAL A CA 1
ATOM 1461 C C . VAL A 1 192 ? -4.758 -2.040 -5.920 1.00 92.69 192 VAL A C 1
ATOM 1463 O O . VAL A 1 192 ? -5.484 -1.253 -5.327 1.00 92.69 192 VAL A O 1
ATOM 1466 N N . THR A 1 193 ? -3.584 -1.703 -6.437 1.00 90.19 193 THR A N 1
ATOM 1467 C CA . THR A 1 193 ? -3.058 -0.339 -6.431 1.00 90.19 193 THR A CA 1
ATOM 1468 C C . THR A 1 193 ? -3.175 0.242 -7.828 1.00 90.19 193 THR A C 1
ATOM 1470 O O . THR A 1 193 ? -2.662 -0.332 -8.783 1.00 90.19 193 THR A O 1
ATOM 1473 N N . SER A 1 194 ? -3.850 1.375 -7.972 1.00 93.00 194 SER A N 1
ATOM 1474 C CA . SER A 1 194 ? -3.927 2.133 -9.220 1.00 93.00 194 SER A CA 1
ATOM 1475 C C . SER A 1 194 ? -3.065 3.381 -9.114 1.00 93.00 194 SER A C 1
ATOM 1477 O O . SER A 1 194 ? -3.128 4.094 -8.114 1.00 93.00 194 SER A O 1
ATOM 1479 N N . TYR A 1 195 ? -2.290 3.651 -10.157 1.00 89.94 195 TYR A N 1
ATOM 1480 C CA . TYR A 1 195 ? -1.395 4.796 -10.249 1.00 89.94 195 TYR A CA 1
ATOM 1481 C C . TYR A 1 195 ? -1.932 5.783 -11.283 1.00 89.94 195 TYR A C 1
ATOM 1483 O O . TYR A 1 195 ? -2.256 5.414 -12.414 1.00 89.94 195 TYR A O 1
ATOM 1491 N N . SER A 1 196 ? -2.007 7.053 -10.906 1.00 91.81 196 SER A N 1
ATOM 1492 C CA . SER A 1 196 ? -2.396 8.150 -11.790 1.00 91.81 196 SER A CA 1
ATOM 1493 C C . SER A 1 196 ? -1.524 9.380 -11.556 1.00 91.81 196 SER A C 1
ATOM 1495 O O . SER A 1 196 ? -0.631 9.375 -10.709 1.00 91.81 196 SER A O 1
ATOM 1497 N N . ASP A 1 197 ? -1.742 10.430 -12.350 1.00 89.19 197 ASP A N 1
ATOM 1498 C CA . ASP A 1 197 ? -0.991 11.690 -12.267 1.00 89.19 197 ASP A CA 1
ATOM 1499 C C . ASP A 1 197 ? 0.536 11.485 -12.344 1.00 89.19 197 ASP A C 1
ATOM 1501 O O . ASP A 1 197 ? 1.304 12.071 -11.587 1.00 89.19 197 ASP A O 1
ATOM 1505 N N . GLY A 1 198 ? 0.986 10.610 -13.253 1.00 82.00 198 GLY A N 1
ATOM 1506 C CA . GLY A 1 198 ? 2.409 10.284 -13.414 1.00 82.00 198 GLY A CA 1
ATOM 1507 C C . GLY A 1 198 ? 3.004 9.489 -12.247 1.00 82.00 198 GLY A C 1
ATOM 1508 O O . GLY A 1 198 ? 4.213 9.525 -12.047 1.00 82.00 198 GLY A O 1
ATOM 1509 N N . GLY A 1 199 ? 2.160 8.804 -11.469 1.00 81.00 199 GLY A N 1
ATOM 1510 C CA . GLY A 1 199 ? 2.550 8.063 -10.267 1.00 81.00 199 GLY A CA 1
ATOM 1511 C C . GLY A 1 199 ? 2.427 8.872 -8.974 1.00 81.00 199 GLY A C 1
ATOM 1512 O O . GLY A 1 199 ? 2.638 8.318 -7.899 1.00 81.00 199 GLY A O 1
ATOM 1513 N N . ASN A 1 200 ? 2.048 10.153 -9.053 1.00 82.62 200 ASN A N 1
ATOM 1514 C CA . ASN A 1 200 ? 1.874 11.005 -7.875 1.00 82.62 200 ASN A CA 1
ATOM 1515 C C . ASN A 1 200 ? 0.560 10.749 -7.130 1.00 82.62 200 ASN A C 1
ATOM 1517 O O . ASN A 1 200 ? 0.415 11.201 -5.999 1.00 82.62 200 ASN A O 1
ATOM 1521 N N . THR A 1 201 ? -0.393 10.040 -7.731 1.00 88.69 201 THR A N 1
ATOM 1522 C CA . THR A 1 201 ? -1.602 9.584 -7.042 1.00 88.69 201 THR A CA 1
ATOM 1523 C C . THR A 1 201 ? -1.657 8.067 -7.057 1.00 88.69 201 THR A C 1
ATOM 1525 O O . THR A 1 201 ? -1.471 7.439 -8.099 1.00 88.69 201 THR A O 1
ATOM 1528 N N . MET A 1 202 ? -1.905 7.495 -5.885 1.00 88.44 202 MET A N 1
ATOM 1529 C CA . MET A 1 202 ? -1.949 6.065 -5.624 1.00 88.44 202 MET A CA 1
ATOM 1530 C C . MET A 1 202 ? -3.247 5.752 -4.895 1.00 88.44 202 MET A C 1
ATOM 1532 O O . MET A 1 202 ? -3.481 6.276 -3.811 1.00 88.44 202 MET A O 1
ATOM 1536 N N . VAL A 1 203 ? -4.072 4.892 -5.480 1.00 92.00 203 VAL A N 1
ATOM 1537 C CA . VAL A 1 203 ? -5.295 4.400 -4.841 1.00 92.00 203 VAL A CA 1
ATOM 1538 C C . VAL A 1 203 ? -5.164 2.903 -4.635 1.00 92.00 203 VAL A C 1
ATOM 1540 O O . VAL A 1 203 ? -5.065 2.166 -5.615 1.00 92.00 203 VAL A O 1
ATOM 1543 N N . THR A 1 204 ? -5.167 2.461 -3.383 1.00 89.19 204 THR A N 1
ATOM 1544 C CA . THR A 1 204 ? -5.019 1.057 -3.002 1.00 89.19 204 THR A CA 1
ATOM 1545 C C . THR A 1 204 ? -6.301 0.536 -2.372 1.00 89.19 204 THR A C 1
ATOM 1547 O O . THR A 1 204 ? -6.706 0.991 -1.306 1.00 89.19 204 THR A O 1
ATOM 1550 N N . ASP A 1 205 ? -6.894 -0.473 -2.997 1.00 90.38 205 ASP A N 1
ATOM 1551 C CA . ASP A 1 205 ? -8.046 -1.210 -2.489 1.00 90.38 205 ASP A CA 1
ATOM 1552 C C . ASP A 1 205 ? -7.620 -2.607 -2.046 1.00 90.38 205 ASP A C 1
ATOM 1554 O O . ASP A 1 205 ? -7.094 -3.397 -2.828 1.00 90.38 205 ASP A O 1
ATOM 1558 N N . SER A 1 206 ? -7.870 -2.928 -0.785 1.00 85.69 206 SER A N 1
ATOM 1559 C CA . SER A 1 206 ? -7.528 -4.195 -0.150 1.00 85.69 206 SER A CA 1
ATOM 1560 C C . SER A 1 206 ? -8.777 -4.922 0.331 1.00 85.69 206 SER A C 1
ATOM 1562 O O . SER A 1 206 ? -9.712 -4.309 0.841 1.00 85.69 206 SER A O 1
ATOM 1564 N N . THR A 1 207 ? -8.799 -6.245 0.193 1.00 87.81 207 THR A N 1
ATOM 1565 C CA . THR A 1 207 ? -9.865 -7.119 0.702 1.00 87.81 207 THR A CA 1
ATOM 1566 C C . THR A 1 207 ? -9.256 -8.316 1.413 1.00 87.81 207 THR A C 1
ATOM 1568 O O . THR A 1 207 ? -8.387 -9.003 0.866 1.00 87.81 207 THR A O 1
ATOM 1571 N N . TYR A 1 208 ? -9.730 -8.568 2.628 1.00 83.12 208 TYR A N 1
ATOM 1572 C CA . TYR A 1 208 ? -9.210 -9.595 3.520 1.00 83.12 208 TYR A CA 1
ATOM 1573 C C . TYR A 1 208 ? -10.134 -10.823 3.585 1.00 83.12 208 TYR A C 1
ATOM 1575 O O . TYR A 1 208 ? -11.311 -10.748 3.217 1.00 83.12 208 TYR A O 1
ATOM 1583 N N . PRO A 1 209 ? -9.626 -11.979 4.062 1.00 80.12 209 PRO A N 1
ATOM 1584 C CA . PRO A 1 209 ? -10.399 -13.222 4.116 1.00 80.12 209 PRO A CA 1
ATOM 1585 C C . PRO A 1 209 ? -11.682 -13.156 4.956 1.00 80.12 209 PRO A C 1
ATOM 1587 O O . PRO A 1 209 ? -12.602 -13.937 4.721 1.00 80.12 209 PRO A O 1
ATOM 1590 N N . ASP A 1 210 ? -11.731 -12.275 5.955 1.00 78.00 210 ASP A N 1
ATOM 1591 C CA . ASP A 1 210 ? -12.884 -12.077 6.837 1.00 78.00 210 ASP A CA 1
ATOM 1592 C C . ASP A 1 210 ? -13.954 -11.144 6.239 1.00 78.00 210 ASP A C 1
ATOM 1594 O O . ASP A 1 210 ? -15.008 -10.953 6.843 1.00 78.00 210 ASP A O 1
ATOM 1598 N N . GLY A 1 211 ? -13.712 -10.607 5.039 1.00 83.19 211 GLY A N 1
ATOM 1599 C CA . GLY A 1 211 ? -14.601 -9.680 4.345 1.00 83.19 211 GLY A CA 1
ATOM 1600 C C . GLY A 1 211 ? -14.355 -8.208 4.670 1.00 83.19 211 GLY A C 1
ATOM 1601 O O . GLY A 1 211 ? -15.008 -7.365 4.059 1.00 83.19 211 GLY A O 1
ATOM 1602 N N . SER A 1 212 ? -13.422 -7.893 5.575 1.00 81.81 212 SER A N 1
ATOM 1603 C CA . SER A 1 212 ? -12.991 -6.513 5.799 1.00 81.81 212 SER A CA 1
ATOM 1604 C C . SER A 1 212 ? -12.252 -5.956 4.577 1.00 81.81 212 SER A C 1
ATOM 1606 O O . SER A 1 212 ? -11.699 -6.695 3.748 1.00 81.81 212 SER A O 1
ATOM 1608 N N . THR A 1 213 ? -12.262 -4.633 4.444 1.00 87.38 213 THR A N 1
ATOM 1609 C CA . THR A 1 213 ? -11.633 -3.919 3.330 1.00 87.38 213 THR A CA 1
ATOM 1610 C C . THR A 1 213 ? -10.877 -2.700 3.815 1.00 87.38 213 THR A C 1
ATOM 1612 O O . THR A 1 213 ? -11.336 -2.020 4.726 1.00 87.38 213 THR A O 1
ATOM 1615 N N . VAL A 1 214 ? -9.781 -2.365 3.142 1.00 84.38 214 VAL A N 1
ATOM 1616 C CA . VAL A 1 214 ? -9.060 -1.104 3.354 1.00 84.38 214 VAL A CA 1
ATOM 1617 C C . VAL A 1 214 ? -8.977 -0.368 2.026 1.00 84.38 214 VAL A C 1
ATOM 1619 O O . VAL A 1 214 ? -8.574 -0.952 1.025 1.00 84.38 214 VAL A O 1
ATOM 1622 N N . HIS A 1 215 ? -9.361 0.902 2.022 1.00 90.75 215 HIS A N 1
ATOM 1623 C CA . HIS A 1 215 ? -9.223 1.811 0.890 1.00 90.75 215 HIS A CA 1
ATOM 1624 C C . HIS A 1 215 ? -8.256 2.927 1.268 1.00 90.75 215 HIS A C 1
ATOM 1626 O O . HIS A 1 215 ? -8.495 3.625 2.249 1.00 90.75 215 HIS A O 1
ATOM 1632 N N . ASN A 1 216 ? -7.183 3.106 0.508 1.00 83.25 216 ASN A N 1
ATOM 1633 C CA . ASN A 1 216 ? -6.208 4.167 0.721 1.00 83.25 216 ASN A CA 1
ATOM 1634 C C . ASN A 1 216 ? -6.097 5.025 -0.540 1.00 83.25 216 ASN A C 1
ATOM 1636 O O . ASN A 1 216 ? -5.809 4.496 -1.608 1.00 83.25 216 ASN A O 1
ATOM 1640 N N . ASP A 1 217 ? -6.304 6.329 -0.410 1.00 91.19 217 ASP A N 1
ATOM 1641 C CA . ASP A 1 217 ? -6.025 7.326 -1.441 1.00 91.19 217 ASP A CA 1
ATOM 1642 C C . ASP A 1 217 ? -4.840 8.169 -0.974 1.00 91.19 217 ASP A C 1
ATOM 1644 O O . ASP A 1 217 ? -4.928 8.852 0.043 1.00 91.19 217 ASP A O 1
ATOM 1648 N N . THR A 1 218 ? -3.724 8.102 -1.692 1.00 88.31 218 THR A N 1
ATOM 1649 C CA . THR A 1 218 ? -2.513 8.869 -1.409 1.00 88.31 218 THR A CA 1
ATOM 1650 C C . THR A 1 218 ? -2.15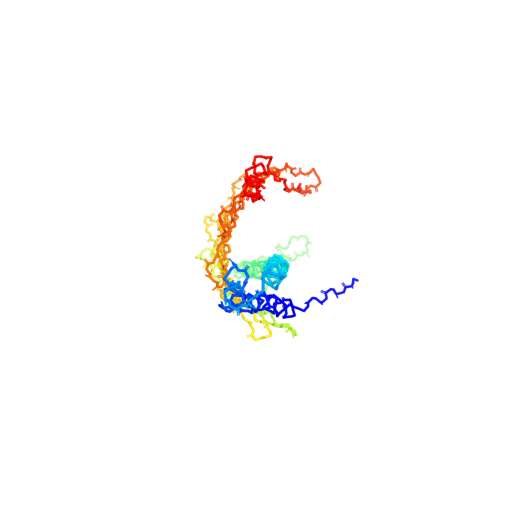2 9.751 -2.592 1.00 88.31 218 THR A C 1
ATOM 1652 O O . THR A 1 218 ? -2.048 9.300 -3.733 1.00 88.31 218 THR A O 1
ATOM 1655 N N . LYS A 1 219 ? -1.846 11.011 -2.301 1.00 91.62 219 LYS A N 1
ATOM 1656 C CA . LYS A 1 219 ? -1.321 11.990 -3.240 1.00 91.62 219 LYS A CA 1
ATOM 1657 C C . LYS A 1 219 ? 0.011 12.546 -2.758 1.00 91.62 219 LYS A C 1
ATOM 1659 O O . LYS A 1 219 ? 0.094 13.116 -1.677 1.00 91.62 219 LYS A O 1
ATOM 1664 N N . ILE A 1 220 ? 1.030 12.442 -3.598 1.00 86.19 220 ILE A N 1
ATOM 1665 C CA . ILE A 1 220 ? 2.342 13.055 -3.410 1.00 86.19 220 ILE A CA 1
ATOM 1666 C C . ILE A 1 220 ? 2.330 14.439 -4.066 1.00 86.19 220 ILE A C 1
ATOM 1668 O O . ILE A 1 220 ? 1.854 14.619 -5.191 1.00 86.19 220 ILE A O 1
ATOM 1672 N N . HIS A 1 221 ? 2.837 15.430 -3.345 1.00 87.56 221 HIS A N 1
ATOM 1673 C CA . HIS A 1 221 ? 2.998 16.798 -3.811 1.00 87.56 221 HIS A CA 1
ATOM 1674 C C . HIS A 1 221 ? 4.388 17.007 -4.424 1.00 87.56 221 HIS A C 1
ATOM 1676 O O . HIS A 1 221 ? 5.364 16.362 -4.043 1.00 87.56 221 HIS A O 1
ATOM 1682 N N . ASP A 1 222 ? 4.494 17.951 -5.361 1.00 88.56 222 ASP A N 1
ATOM 1683 C CA . ASP A 1 222 ? 5.748 18.243 -6.074 1.00 88.56 222 ASP A CA 1
ATOM 1684 C C . ASP A 1 222 ? 6.876 18.742 -5.151 1.00 88.56 222 ASP A C 1
ATOM 1686 O O . ASP A 1 222 ? 8.052 18.688 -5.511 1.00 88.56 222 ASP A O 1
ATOM 1690 N N . ASP A 1 223 ? 6.528 19.259 -3.972 1.00 88.06 223 ASP A N 1
ATOM 1691 C CA . ASP A 1 223 ? 7.479 19.703 -2.952 1.00 88.06 223 ASP A CA 1
ATOM 1692 C C . ASP A 1 223 ? 8.019 18.559 -2.079 1.00 88.06 223 ASP A C 1
ATOM 1694 O O . ASP A 1 223 ? 8.917 18.790 -1.270 1.00 88.06 223 ASP A O 1
ATOM 1698 N N . GLY A 1 224 ? 7.532 17.330 -2.279 1.00 79.06 224 GLY A N 1
ATOM 1699 C CA . GLY A 1 224 ? 7.887 16.152 -1.492 1.00 79.06 224 GLY A CA 1
ATOM 1700 C C . GLY A 1 224 ? 6.966 15.895 -0.298 1.00 79.06 224 GLY A C 1
ATOM 1701 O O . GLY A 1 224 ? 7.170 14.900 0.394 1.00 79.06 224 GLY A O 1
ATOM 1702 N N . GLY A 1 225 ? 5.965 16.750 -0.059 1.00 81.81 225 GLY A N 1
ATOM 1703 C CA . GLY A 1 225 ? 4.879 16.461 0.874 1.00 81.81 225 GLY A CA 1
ATOM 1704 C C . GLY A 1 225 ? 3.906 15.409 0.333 1.00 81.81 225 GLY A C 1
ATOM 1705 O O . GLY A 1 225 ? 3.983 14.980 -0.821 1.00 81.81 225 GLY A O 1
ATOM 1706 N N . SER A 1 226 ? 2.946 15.002 1.156 1.00 88.12 226 SER A N 1
ATOM 1707 C CA . SER A 1 226 ? 1.894 14.065 0.769 1.00 88.12 226 SER A CA 1
ATOM 1708 C C . SER A 1 226 ? 0.616 14.266 1.569 1.00 88.12 226 SER A C 1
ATOM 1710 O O . SER A 1 226 ? 0.663 14.624 2.743 1.00 88.12 226 SER A O 1
ATOM 1712 N N . HIS A 1 227 ? -0.512 13.926 0.966 1.00 92.50 227 HIS A N 1
ATOM 1713 C CA . HIS A 1 227 ? -1.800 13.798 1.630 1.00 92.50 227 HIS A CA 1
ATOM 1714 C C . HIS A 1 227 ? -2.338 12.387 1.401 1.00 92.50 227 HIS A C 1
ATOM 1716 O O . HIS A 1 227 ? -2.290 11.896 0.275 1.00 92.50 227 HIS A O 1
ATOM 1722 N N . SER A 1 228 ? -2.834 11.733 2.446 1.00 88.56 228 SER A N 1
ATOM 1723 C CA . SER A 1 228 ? -3.373 10.379 2.362 1.00 88.56 228 SER A CA 1
ATOM 1724 C C . SER A 1 228 ? -4.626 10.214 3.208 1.00 88.56 228 SER A C 1
ATOM 1726 O O . SER A 1 228 ? -4.624 10.591 4.378 1.00 88.56 228 SER A O 1
ATOM 1728 N N . VAL A 1 229 ? -5.645 9.564 2.655 1.00 90.56 229 VAL A N 1
ATOM 1729 C CA . VAL A 1 229 ? -6.854 9.156 3.371 1.00 90.56 229 VAL A CA 1
ATOM 1730 C C . VAL A 1 229 ? -6.963 7.637 3.327 1.00 90.56 229 VAL A C 1
ATOM 1732 O O . VAL A 1 229 ? -7.075 7.046 2.257 1.00 90.56 229 VAL A O 1
ATOM 1735 N N . SER A 1 230 ? -6.960 7.004 4.495 1.00 87.31 230 SER A N 1
ATOM 1736 C CA . SER A 1 230 ? -7.207 5.574 4.667 1.00 87.31 230 SER A CA 1
ATOM 1737 C C . SER A 1 230 ? -8.584 5.360 5.283 1.00 87.31 230 SER A C 1
ATOM 1739 O O . SER A 1 230 ? -8.938 6.013 6.259 1.00 87.31 230 SER A O 1
ATOM 1741 N N . THR A 1 231 ? -9.374 4.454 4.722 1.00 88.00 231 THR A N 1
ATOM 1742 C CA . THR A 1 231 ? -10.649 3.996 5.274 1.00 88.00 231 THR A CA 1
ATOM 1743 C C . THR A 1 231 ? -10.580 2.489 5.459 1.00 88.00 231 THR A C 1
ATOM 1745 O O . THR A 1 231 ? -10.563 1.751 4.473 1.00 88.00 231 THR A O 1
ATOM 1748 N N . SER A 1 232 ? -10.573 2.029 6.707 1.00 80.94 232 SER A N 1
ATOM 1749 C CA . SER A 1 232 ? -10.810 0.623 7.032 1.00 80.94 232 SER A CA 1
ATOM 1750 C C . SER A 1 232 ? -12.308 0.390 7.178 1.00 80.94 232 SER A C 1
ATOM 1752 O O . SER A 1 232 ? -13.042 1.258 7.648 1.00 80.94 232 SER A O 1
ATOM 1754 N N . THR A 1 233 ? -12.798 -0.753 6.718 1.00 85.06 233 THR A N 1
ATOM 1755 C CA . THR A 1 233 ? -14.172 -1.205 6.932 1.00 85.06 233 THR A CA 1
ATOM 1756 C C . THR A 1 233 ? -14.137 -2.645 7.409 1.00 85.06 233 THR A C 1
ATOM 1758 O O . THR A 1 233 ? -13.644 -3.512 6.688 1.00 85.06 233 THR A O 1
ATOM 1761 N N . ASP A 1 234 ? -14.657 -2.905 8.605 1.00 81.00 234 ASP A N 1
ATOM 1762 C CA . ASP A 1 234 ? -14.705 -4.255 9.159 1.00 81.00 234 ASP A CA 1
ATOM 1763 C C . ASP A 1 234 ? -15.773 -5.126 8.465 1.00 81.00 234 ASP A C 1
ATOM 1765 O O . ASP A 1 234 ? -16.533 -4.680 7.599 1.00 81.00 234 ASP A O 1
ATOM 1769 N N . SER A 1 235 ? -15.848 -6.402 8.846 1.00 81.12 235 SER A N 1
ATOM 1770 C CA . SER A 1 235 ? -16.816 -7.353 8.282 1.00 81.12 235 SER A CA 1
ATOM 1771 C C . SER A 1 235 ? -18.279 -7.057 8.652 1.00 81.12 235 SER A C 1
ATOM 1773 O O . SER A 1 235 ? -19.195 -7.587 8.017 1.00 81.12 235 SER A O 1
ATOM 1775 N N . GLU A 1 236 ? -18.512 -6.198 9.647 1.00 78.81 236 GLU A N 1
ATOM 1776 C CA . GLU A 1 236 ? -19.827 -5.715 10.078 1.00 78.81 236 GLU A CA 1
ATOM 1777 C C . GLU A 1 236 ? -20.214 -4.400 9.362 1.00 78.81 236 GLU A C 1
ATOM 1779 O O . GLU A 1 236 ? -21.358 -3.946 9.462 1.00 78.81 236 GLU A O 1
ATOM 1784 N N . GLY A 1 237 ? -19.295 -3.811 8.587 1.00 82.31 237 GLY A N 1
ATOM 1785 C CA . GLY A 1 237 ? -19.478 -2.566 7.844 1.00 82.31 237 GLY A CA 1
ATOM 1786 C C . GLY A 1 237 ? -19.161 -1.297 8.640 1.00 82.31 237 GLY A C 1
ATOM 1787 O O . GLY A 1 237 ? -19.454 -0.198 8.154 1.00 82.31 237 GLY A O 1
ATOM 1788 N N . LYS A 1 238 ? -18.588 -1.425 9.840 1.00 81.81 238 LYS A N 1
ATOM 1789 C CA . LYS A 1 238 ? -18.094 -0.302 10.643 1.00 81.81 238 LYS A CA 1
ATOM 1790 C C . LYS A 1 238 ? -16.821 0.256 10.034 1.00 81.81 238 LYS A C 1
ATOM 1792 O O . LYS A 1 238 ? -16.060 -0.492 9.428 1.00 81.81 238 LYS A O 1
ATOM 1797 N N . LYS A 1 239 ? -16.611 1.566 10.164 1.00 87.00 239 LYS A N 1
ATOM 1798 C CA . LYS A 1 239 ? -15.559 2.273 9.435 1.00 87.00 239 LYS A CA 1
ATOM 1799 C C . LYS A 1 239 ? -14.678 3.095 10.344 1.00 87.00 239 LYS A C 1
ATOM 1801 O O . LYS A 1 239 ? -15.207 3.920 11.073 1.00 87.00 239 LYS A O 1
ATOM 1806 N N . ASP A 1 240 ? -13.376 2.966 10.151 1.00 79.75 240 ASP A N 1
ATOM 1807 C CA . ASP A 1 240 ? -12.385 3.868 10.720 1.00 79.75 240 ASP A CA 1
ATOM 1808 C C . ASP A 1 240 ? -11.720 4.637 9.579 1.00 79.75 240 ASP A C 1
ATOM 1810 O O . ASP A 1 240 ? -11.363 4.060 8.547 1.00 79.75 240 ASP A O 1
ATOM 1814 N N . ILE A 1 241 ? -11.577 5.948 9.740 1.00 87.62 241 ILE A N 1
ATOM 1815 C CA . ILE A 1 241 ? -10.995 6.842 8.739 1.00 87.62 241 ILE A CA 1
ATOM 1816 C C . ILE A 1 241 ? -9.765 7.505 9.344 1.00 87.62 241 ILE A C 1
ATOM 1818 O O . ILE A 1 241 ? -9.824 8.061 10.433 1.00 87.62 241 ILE A O 1
ATOM 1822 N N . THR A 1 242 ? -8.648 7.473 8.630 1.00 89.12 242 THR A N 1
ATOM 1823 C CA . THR A 1 242 ? -7.437 8.220 8.966 1.00 89.12 242 THR A CA 1
ATOM 1824 C C . THR A 1 242 ? -7.092 9.144 7.811 1.00 89.12 242 THR A C 1
ATOM 1826 O O . THR A 1 242 ? -6.739 8.679 6.732 1.00 89.12 242 THR A O 1
ATOM 1829 N N . ASP A 1 243 ? -7.180 10.446 8.038 1.00 91.81 243 ASP A N 1
ATOM 1830 C CA . ASP A 1 243 ? -6.700 11.491 7.135 1.00 91.81 243 ASP A CA 1
ATOM 1831 C C . ASP A 1 243 ? -5.331 11.954 7.641 1.00 91.81 243 ASP A C 1
ATOM 1833 O O . ASP A 1 243 ? -5.152 12.207 8.829 1.00 91.81 243 ASP A O 1
ATOM 1837 N N . THR A 1 244 ? -4.321 11.987 6.782 1.00 88.06 244 THR A N 1
ATOM 1838 C CA . THR A 1 244 ? -2.964 12.398 7.137 1.00 88.06 244 THR A CA 1
ATOM 1839 C C . THR A 1 244 ? -2.410 13.335 6.080 1.00 88.06 244 THR A C 1
ATOM 1841 O O . THR A 1 244 ? -2.430 13.042 4.889 1.00 88.06 244 THR A O 1
ATOM 1844 N N . THR A 1 245 ? -1.842 14.447 6.528 1.00 93.44 245 THR A N 1
ATOM 1845 C CA . THR A 1 245 ? -1.083 15.380 5.696 1.00 93.44 245 THR A CA 1
ATOM 1846 C C . THR A 1 245 ? 0.330 15.485 6.247 1.00 93.44 245 THR A C 1
ATOM 1848 O O . THR A 1 245 ? 0.517 15.748 7.434 1.00 93.44 245 THR A O 1
ATOM 1851 N N . ILE A 1 246 ? 1.317 15.266 5.385 1.00 90.12 246 ILE A N 1
ATOM 1852 C CA . ILE A 1 246 ? 2.743 15.407 5.667 1.00 90.12 246 ILE A CA 1
ATOM 1853 C C . ILE A 1 246 ? 3.310 16.486 4.754 1.00 90.12 246 ILE A C 1
ATOM 1855 O O . ILE A 1 246 ? 3.183 16.422 3.535 1.00 90.12 246 ILE A O 1
ATOM 1859 N N . GLU A 1 247 ? 3.975 17.459 5.349 1.00 93.06 247 GLU A N 1
ATOM 1860 C CA . GLU A 1 247 ? 4.689 18.518 4.654 1.00 93.06 247 GLU A CA 1
ATOM 1861 C C . GLU A 1 247 ? 6.081 18.043 4.213 1.00 93.06 247 GLU A C 1
ATOM 1863 O O . GLU A 1 247 ? 6.632 17.068 4.728 1.00 93.06 247 GLU A O 1
ATOM 1868 N N . ALA A 1 248 ? 6.701 18.779 3.291 1.00 90.00 248 ALA A N 1
ATOM 1869 C CA . ALA A 1 248 ? 8.023 18.455 2.747 1.00 90.00 248 ALA A CA 1
ATOM 1870 C C . ALA A 1 248 ? 9.153 18.372 3.797 1.00 90.00 248 ALA A C 1
ATOM 1872 O O . ALA A 1 248 ? 10.173 17.722 3.568 1.00 90.00 248 ALA A O 1
ATOM 1873 N N . ASP A 1 249 ? 9.007 19.046 4.941 1.00 87.12 249 ASP A N 1
ATOM 1874 C CA . ASP A 1 249 ? 9.964 18.987 6.054 1.00 87.12 249 ASP A CA 1
ATOM 1875 C C . ASP A 1 249 ? 9.690 17.833 7.033 1.00 87.12 249 ASP A C 1
ATOM 1877 O O . ASP A 1 249 ? 10.352 17.722 8.068 1.00 87.12 249 ASP A O 1
ATOM 1881 N N . GLY A 1 250 ? 8.708 16.988 6.721 1.00 83.12 250 GLY A N 1
ATOM 1882 C CA . GLY A 1 250 ? 8.268 15.885 7.555 1.00 83.12 250 GLY A CA 1
ATOM 1883 C C . GLY A 1 250 ? 7.364 16.307 8.712 1.00 83.12 250 GLY A C 1
ATOM 1884 O O . GLY A 1 250 ? 6.985 15.447 9.499 1.00 83.12 250 GLY A O 1
ATOM 1885 N N . SER A 1 251 ? 6.977 17.574 8.859 1.00 90.69 251 SER A N 1
ATOM 1886 C CA . SER A 1 251 ? 5.896 17.931 9.787 1.00 90.69 251 SER A CA 1
ATOM 1887 C C . SER A 1 251 ? 4.539 17.497 9.232 1.00 90.69 251 SER A C 1
ATOM 1889 O O . SER A 1 251 ? 4.437 17.125 8.065 1.00 90.69 251 SER A O 1
ATOM 1891 N N . GLY A 1 252 ? 3.492 17.471 10.056 1.00 94.75 252 GLY A N 1
ATOM 1892 C CA . GLY A 1 252 ? 2.186 17.049 9.558 1.00 94.75 252 GLY A CA 1
ATOM 1893 C C . GLY A 1 252 ? 1.044 17.111 10.558 1.00 94.75 252 GLY A C 1
ATOM 1894 O O . GLY A 1 252 ? 1.240 17.341 11.755 1.00 94.75 252 GLY A O 1
ATOM 1895 N N . THR A 1 253 ? -0.152 16.863 10.037 1.00 96.12 253 THR A N 1
ATOM 1896 C CA . THR A 1 253 ? -1.409 16.723 10.779 1.00 96.12 253 THR A CA 1
ATOM 1897 C C . THR A 1 253 ? -2.052 15.384 10.449 1.00 96.12 253 THR A C 1
ATOM 1899 O O . THR A 1 253 ? -1.959 14.913 9.316 1.00 96.12 253 THR A O 1
ATOM 1902 N N . GLN A 1 254 ? -2.714 14.774 11.422 1.00 93.38 254 GLN A N 1
ATOM 1903 C CA . GLN A 1 254 ? -3.467 13.544 11.228 1.00 93.38 254 GLN A CA 1
ATOM 1904 C C . GLN A 1 254 ? -4.786 13.629 11.988 1.00 93.38 254 GLN A C 1
ATOM 1906 O O . GLN A 1 254 ? -4.808 14.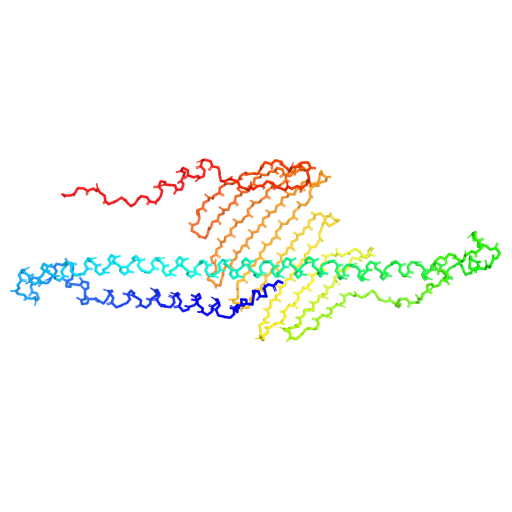049 13.139 1.00 93.38 254 GLN A O 1
ATOM 1911 N N . THR A 1 255 ? -5.867 13.199 11.355 1.00 92.50 255 THR A N 1
ATOM 1912 C CA . THR A 1 255 ? -7.190 13.085 11.961 1.00 92.50 255 THR A CA 1
ATOM 1913 C C . THR A 1 255 ? -7.637 11.636 11.856 1.00 92.50 255 THR A C 1
ATOM 1915 O O . THR A 1 255 ? -7.687 11.076 10.763 1.00 92.50 255 THR A O 1
ATOM 1918 N N . VAL A 1 256 ? -7.961 11.026 12.990 1.00 89.31 256 VAL A N 1
ATOM 1919 C CA . VAL A 1 256 ? -8.495 9.667 13.087 1.00 89.31 256 VAL A CA 1
ATOM 1920 C C . VAL A 1 256 ? -9.949 9.768 13.521 1.00 89.31 256 VAL A C 1
ATOM 1922 O O . VAL A 1 256 ? -10.244 10.384 14.536 1.00 89.31 256 VAL A O 1
ATOM 1925 N N . THR A 1 257 ? -10.862 9.197 12.748 1.00 87.88 257 THR A N 1
ATOM 1926 C CA . THR A 1 257 ? -12.276 9.047 13.105 1.00 87.88 257 THR A CA 1
ATOM 1927 C C . THR A 1 257 ? -12.567 7.567 13.251 1.00 87.88 257 THR A C 1
ATOM 1929 O O . THR A 1 257 ? -12.410 6.833 12.276 1.00 87.88 257 THR A O 1
ATOM 1932 N N . ASP A 1 258 ? -12.963 7.129 14.440 1.00 84.94 258 ASP A N 1
ATOM 1933 C CA . ASP A 1 258 ? -13.335 5.733 14.654 1.00 84.94 258 ASP A CA 1
ATOM 1934 C C . ASP A 1 258 ? -14.779 5.434 14.218 1.00 84.94 258 ASP A C 1
ATOM 1936 O O . ASP A 1 258 ? -15.553 6.319 13.834 1.00 84.94 258 ASP A O 1
ATOM 1940 N N . SER A 1 259 ? -15.152 4.160 14.287 1.00 81.69 259 SER A N 1
ATOM 1941 C CA . SER A 1 259 ? -16.486 3.692 13.913 1.00 81.69 259 SER A CA 1
ATOM 1942 C C . SER A 1 259 ? -17.647 4.220 14.753 1.00 81.69 259 SER A C 1
ATOM 1944 O O . SER A 1 259 ? -18.790 4.181 14.283 1.00 81.69 259 SER A O 1
ATOM 1946 N N . ASP A 1 260 ? -17.374 4.732 15.952 1.00 79.94 260 ASP A N 1
ATOM 1947 C CA . ASP A 1 260 ? -18.365 5.373 16.813 1.00 79.94 260 ASP A CA 1
ATOM 1948 C C . ASP A 1 260 ? -18.477 6.883 16.514 1.00 79.94 260 ASP A C 1
ATOM 1950 O O . ASP A 1 260 ? -19.379 7.561 17.014 1.00 79.94 260 ASP A O 1
ATOM 1954 N N . GLY A 1 261 ? -17.626 7.397 15.619 1.00 82.94 261 GLY A N 1
ATOM 1955 C CA . GLY A 1 261 ? -17.579 8.791 15.199 1.00 82.94 261 GLY A CA 1
ATOM 1956 C C . GLY A 1 261 ? -16.708 9.666 16.095 1.00 82.94 261 GLY A C 1
ATOM 1957 O O . GLY A 1 261 ? -16.755 10.889 15.951 1.00 82.94 261 GLY A O 1
ATOM 1958 N N . VAL A 1 262 ? -15.927 9.068 17.000 1.00 84.31 262 VAL A N 1
ATOM 1959 C CA . VAL A 1 262 ? -14.980 9.791 17.851 1.00 84.31 262 VAL A CA 1
ATOM 1960 C C . VAL A 1 262 ? -13.834 10.273 16.978 1.00 84.31 262 VAL A C 1
ATOM 1962 O O . VAL A 1 262 ? -13.197 9.489 16.271 1.00 84.31 262 VAL A O 1
ATOM 1965 N N . VAL A 1 263 ? -13.575 11.577 17.024 1.00 92.06 263 VAL A N 1
ATOM 1966 C CA . VAL A 1 263 ? -12.521 12.219 16.240 1.00 92.06 263 VAL A CA 1
ATOM 1967 C C . VAL A 1 263 ? -11.340 12.515 17.149 1.00 92.06 263 VAL A C 1
ATOM 1969 O O . VAL A 1 263 ? -11.495 13.131 18.201 1.00 92.06 263 VAL A O 1
ATOM 1972 N N . ARG A 1 264 ? -10.149 12.096 16.724 1.00 90.06 264 ARG A N 1
ATOM 1973 C CA . ARG A 1 264 ? -8.883 12.433 17.365 1.00 90.06 264 ARG A CA 1
ATOM 1974 C C . ARG A 1 264 ? -7.948 13.112 16.393 1.00 90.06 264 ARG A C 1
ATOM 1976 O O . ARG A 1 264 ? -7.769 12.653 15.266 1.00 90.06 264 ARG A O 1
ATOM 1983 N N . GLU A 1 265 ? -7.320 14.183 16.844 1.00 92.50 265 GLU A N 1
ATOM 1984 C CA . GLU A 1 265 ? -6.407 14.970 16.027 1.00 92.50 265 GLU A CA 1
ATOM 1985 C C . GLU A 1 265 ? -4.987 14.897 16.571 1.00 92.50 265 GLU A C 1
ATOM 1987 O O . GLU A 1 265 ? -4.742 14.990 17.770 1.00 92.50 265 GLU A O 1
ATOM 1992 N N . TYR A 1 266 ? -4.028 14.770 15.665 1.00 92.50 266 TYR A N 1
ATOM 1993 C CA . TYR A 1 266 ? -2.618 14.599 15.958 1.00 92.50 266 TYR A CA 1
ATOM 1994 C C . TYR A 1 266 ? -1.787 15.570 15.133 1.00 92.50 266 TYR A C 1
ATOM 1996 O O . TYR A 1 266 ? -2.104 15.909 13.992 1.00 92.50 266 TYR A O 1
ATOM 2004 N N . THR A 1 267 ? -0.660 15.980 15.701 1.00 95.12 267 THR A N 1
ATOM 2005 C CA . THR A 1 267 ? 0.351 16.783 15.014 1.00 95.12 267 THR A CA 1
ATOM 2006 C C . THR A 1 267 ? 1.717 16.133 15.130 1.00 95.12 267 THR A C 1
ATOM 2008 O O . THR A 1 267 ? 2.031 15.464 16.116 1.00 95.12 267 THR A O 1
ATOM 2011 N N . ARG A 1 268 ? 2.550 16.340 14.113 1.00 91.88 268 ARG A N 1
ATOM 2012 C CA . ARG A 1 268 ? 3.937 15.881 14.066 1.00 91.88 268 ARG A CA 1
ATOM 2013 C C . ARG A 1 268 ? 4.842 17.062 13.757 1.00 91.88 268 ARG A C 1
ATOM 2015 O O . ARG A 1 268 ? 4.569 17.850 12.854 1.00 91.88 268 ARG A O 1
ATOM 2022 N N . GLY A 1 269 ? 5.929 17.191 14.513 1.00 92.31 269 GLY A N 1
ATOM 2023 C CA . GLY A 1 269 ? 6.983 18.159 14.202 1.00 92.31 269 GLY A CA 1
ATOM 2024 C C . GLY A 1 269 ? 7.808 17.746 12.974 1.00 92.31 269 GLY A C 1
ATOM 2025 O O . GLY A 1 269 ? 7.714 16.597 12.549 1.00 92.31 269 GLY A O 1
ATOM 2026 N N . PRO A 1 270 ? 8.641 18.650 12.431 1.00 93.31 270 PRO A N 1
ATOM 2027 C CA . PRO A 1 270 ? 9.512 18.337 11.302 1.00 93.31 270 PRO A CA 1
ATOM 2028 C C . PRO A 1 270 ? 10.510 17.230 11.642 1.00 93.31 270 PRO A C 1
ATOM 2030 O O . PRO A 1 270 ? 10.886 17.048 12.810 1.00 93.31 270 PRO A O 1
ATOM 2033 N N . ASP A 1 271 ? 10.971 16.534 10.606 1.00 83.25 271 ASP A N 1
ATOM 2034 C CA . ASP A 1 271 ? 11.970 15.482 10.729 1.00 83.25 271 ASP A CA 1
ATOM 2035 C C . ASP A 1 271 ? 13.286 16.037 11.292 1.00 83.25 271 ASP A C 1
ATOM 2037 O O . ASP A 1 271 ? 13.693 17.185 11.071 1.00 83.25 271 ASP A O 1
ATOM 2041 N N . GLU A 1 272 ? 13.990 15.200 12.051 1.00 84.38 272 GLU A N 1
ATOM 2042 C CA . GLU A 1 272 ? 15.327 15.541 12.515 1.00 84.38 272 GLU A CA 1
ATOM 2043 C C . GLU A 1 272 ? 16.314 15.580 11.344 1.00 84.38 272 GLU A C 1
ATOM 2045 O O . GLU A 1 272 ? 16.155 14.901 10.334 1.00 84.38 272 GLU A O 1
ATOM 2050 N N . THR A 1 273 ? 17.421 16.309 11.498 1.00 84.00 273 THR A N 1
ATOM 2051 C CA . THR A 1 273 ? 18.473 16.371 10.467 1.00 84.00 273 THR A CA 1
ATOM 2052 C C . THR A 1 273 ? 19.135 15.018 10.173 1.00 84.00 273 THR A C 1
ATOM 2054 O O . THR A 1 273 ? 19.845 14.894 9.177 1.00 84.00 273 THR A O 1
ATOM 2057 N N . SER A 1 274 ? 18.916 14.006 11.018 1.00 79.00 274 SER A N 1
ATOM 2058 C CA . SER A 1 274 ? 19.282 12.606 10.775 1.00 79.00 274 SER A CA 1
ATOM 2059 C C . SER A 1 274 ? 18.349 11.878 9.799 1.00 79.00 274 SER A C 1
ATOM 2061 O O . SER A 1 274 ? 18.644 10.737 9.450 1.00 79.00 274 SER A O 1
ATOM 2063 N N . GLY A 1 275 ? 17.240 12.500 9.387 1.00 71.38 275 GLY A N 1
ATOM 2064 C CA . GLY A 1 275 ? 16.145 11.864 8.650 1.00 71.38 275 GLY A CA 1
ATOM 2065 C C . GLY A 1 275 ? 15.217 11.032 9.540 1.00 71.38 275 GLY A C 1
ATOM 2066 O O . GLY A 1 275 ? 14.464 10.207 9.037 1.00 71.38 275 GLY A O 1
ATOM 2067 N N . THR A 1 276 ? 15.305 11.180 10.866 1.00 76.38 276 THR A N 1
ATOM 2068 C CA . THR A 1 276 ? 14.419 10.484 11.807 1.00 76.38 276 THR A CA 1
ATOM 2069 C C . THR A 1 276 ? 13.140 11.288 11.993 1.00 76.38 276 THR A C 1
ATOM 2071 O O . THR A 1 276 ? 13.204 12.435 12.442 1.00 76.38 276 THR A O 1
ATOM 2074 N N . SER A 1 277 ? 11.991 10.678 11.713 1.00 77.19 277 SER A N 1
ATOM 2075 C CA . SER A 1 277 ? 10.699 11.321 11.939 1.00 77.19 277 SER A CA 1
ATOM 2076 C C . SER A 1 277 ? 10.346 11.439 13.416 1.00 77.19 277 SER A C 1
ATOM 2078 O O . SER A 1 277 ? 10.701 10.590 14.238 1.00 77.19 277 SER A O 1
ATOM 2080 N N . LYS A 1 278 ? 9.646 12.524 13.755 1.00 78.88 278 LYS A N 1
ATOM 2081 C CA . LYS A 1 278 ? 9.084 12.737 15.093 1.00 78.88 278 LYS A CA 1
ATOM 2082 C C . LYS A 1 278 ? 7.842 11.877 15.305 1.00 78.88 278 LYS A C 1
ATOM 2084 O O . LYS A 1 278 ? 7.182 11.475 14.355 1.00 78.88 278 LYS A O 1
ATOM 2089 N N . GLU A 1 279 ? 7.521 11.612 16.564 1.00 81.12 279 GLU A N 1
ATOM 2090 C CA . GLU A 1 279 ? 6.271 10.942 16.919 1.00 81.12 279 GLU A CA 1
ATOM 2091 C C . GLU A 1 279 ? 5.076 11.884 16.725 1.00 81.12 279 GLU A C 1
ATOM 2093 O O . GLU A 1 279 ? 5.196 13.106 16.872 1.00 81.12 279 GLU A O 1
ATOM 2098 N N . TRP A 1 280 ? 3.928 11.295 16.400 1.00 85.38 280 TRP A N 1
ATOM 2099 C CA . TRP A 1 280 ? 2.639 11.972 16.415 1.00 85.38 280 TRP A CA 1
ATOM 2100 C C . TRP A 1 280 ? 2.211 12.251 17.855 1.00 85.38 280 TRP A C 1
ATOM 2102 O O . TRP A 1 280 ? 2.321 11.387 18.724 1.00 85.38 280 TRP A O 1
ATOM 2112 N N . VAL A 1 281 ? 1.719 13.460 18.105 1.00 89.00 281 VAL A N 1
ATOM 2113 C CA . VAL A 1 281 ? 1.237 13.900 19.416 1.00 89.00 281 VAL A CA 1
ATOM 2114 C C . VAL A 1 281 ? -0.198 14.376 19.268 1.00 89.00 281 VAL A C 1
ATOM 2116 O O . VAL A 1 281 ? -0.470 15.243 18.436 1.00 89.00 281 VAL A O 1
ATOM 2119 N N . GLU A 1 282 ? -1.100 13.809 20.068 1.00 89.38 282 GLU A N 1
ATOM 2120 C CA . GLU A 1 282 ? -2.509 14.211 20.096 1.00 89.38 282 GLU A CA 1
ATOM 2121 C C . GLU A 1 282 ? -2.633 15.686 20.498 1.00 89.38 282 GLU A C 1
ATOM 2123 O O . GLU A 1 282 ? -1.895 16.170 21.368 1.00 89.38 282 GLU A O 1
ATOM 2128 N N . THR A 1 283 ? -3.520 16.428 19.839 1.00 89.75 283 THR A N 1
ATOM 2129 C CA . THR A 1 283 ? -3.723 17.844 20.142 1.00 89.75 283 THR A CA 1
ATOM 2130 C C . THR A 1 283 ? -4.417 17.992 21.499 1.00 89.75 283 THR A C 1
ATOM 2132 O O . THR A 1 283 ? -5.267 17.177 21.855 1.00 89.75 283 THR A O 1
ATOM 2135 N N . PRO A 1 284 ? -4.095 19.035 22.286 1.00 83.88 284 PRO A N 1
ATOM 2136 C CA . PRO A 1 284 ? -4.788 19.281 23.550 1.00 83.88 284 PRO A CA 1
ATOM 2137 C C . PRO A 1 284 ? -6.306 19.433 23.385 1.00 83.88 284 PRO A C 1
ATOM 2139 O O . PRO A 1 284 ? -7.050 18.972 24.237 1.00 83.88 284 PRO A O 1
ATOM 2142 N N . GLU A 1 285 ? -6.746 20.040 22.279 1.00 84.81 285 GLU A N 1
ATOM 2143 C CA . GLU A 1 285 ? -8.164 20.231 21.946 1.00 84.81 285 GLU A CA 1
ATOM 2144 C C . GLU A 1 285 ? -8.871 18.879 21.751 1.00 84.81 285 GLU A C 1
ATOM 2146 O O . GLU A 1 285 ? -9.897 18.640 22.379 1.00 84.81 285 GLU A O 1
ATOM 2151 N N . SER A 1 286 ? -8.263 17.953 20.996 1.00 83.19 286 SER A N 1
ATOM 2152 C CA . SER A 1 286 ? -8.754 16.574 20.827 1.00 83.19 286 SER A CA 1
ATOM 2153 C C . SER A 1 286 ? -8.871 15.825 22.154 1.00 83.19 286 SER A C 1
ATOM 2155 O O . SER A 1 286 ? -9.840 15.105 22.385 1.00 83.19 286 SER A O 1
ATOM 2157 N N . VAL A 1 287 ? -7.893 15.988 23.048 1.00 79.75 287 VAL A N 1
ATOM 2158 C CA . VAL A 1 287 ? -7.934 15.341 24.367 1.00 79.75 287 VAL A CA 1
ATOM 2159 C C . VAL A 1 287 ? -9.084 15.899 25.207 1.00 79.75 287 VAL A C 1
ATOM 2161 O O . VAL A 1 287 ? -9.838 15.128 25.790 1.00 79.75 287 VAL A O 1
ATOM 2164 N N . GLU A 1 288 ? -9.244 17.224 25.252 1.00 78.88 288 GLU A N 1
ATOM 2165 C CA . GLU A 1 288 ? -10.296 17.878 26.040 1.00 78.88 288 GLU A CA 1
ATOM 2166 C C . GLU A 1 288 ? -11.707 17.517 25.545 1.00 78.88 288 GLU A C 1
ATOM 2168 O O . GLU A 1 288 ? -12.570 17.208 26.365 1.00 78.88 288 GLU A O 1
ATOM 2173 N N . GLU A 1 289 ? -11.941 17.496 24.228 1.00 81.50 289 GLU A N 1
ATOM 2174 C CA . GLU A 1 289 ? -13.252 17.147 23.656 1.00 81.50 289 GLU A CA 1
ATOM 2175 C C . GLU A 1 289 ? -13.659 15.698 23.956 1.00 81.50 289 GLU A C 1
ATOM 2177 O O . GLU A 1 289 ? -14.825 15.427 24.238 1.00 81.50 289 GLU A O 1
ATOM 2182 N N . ASN A 1 290 ? -12.697 14.773 23.966 1.00 78.25 290 ASN A N 1
ATOM 2183 C CA . ASN A 1 290 ? -12.967 13.354 24.194 1.00 78.25 290 ASN A CA 1
ATOM 2184 C C . ASN A 1 290 ? -12.979 12.958 25.686 1.00 78.25 290 ASN A C 1
ATOM 2186 O O . ASN A 1 290 ? -13.510 11.904 26.035 1.00 78.25 290 ASN A O 1
ATOM 2190 N N . GLU A 1 291 ? -12.433 13.784 26.587 1.00 73.19 291 GLU A N 1
ATOM 2191 C CA . GLU A 1 291 ? -12.528 13.568 28.041 1.00 73.19 291 GLU A CA 1
ATOM 2192 C C . GLU A 1 291 ? -13.929 13.892 28.603 1.00 73.19 291 GLU A C 1
ATOM 2194 O O . GLU A 1 291 ? -14.333 13.307 29.615 1.00 73.19 291 GLU A O 1
ATOM 2199 N N . GLU A 1 292 ? -14.696 14.792 27.970 1.00 57.12 292 GLU A N 1
ATOM 2200 C CA . GLU A 1 292 ? -16.037 15.177 28.445 1.00 57.12 292 GLU A CA 1
ATOM 2201 C C . GLU A 1 292 ? -17.095 14.070 28.253 1.00 57.12 292 GLU A C 1
ATOM 2203 O O . GLU A 1 292 ? -18.018 13.968 29.067 1.00 57.12 292 GLU A O 1
ATOM 2208 N N . ASP A 1 293 ? -16.927 13.184 27.265 1.00 54.12 293 ASP A N 1
ATOM 2209 C CA . ASP A 1 293 ? -17.849 12.070 26.979 1.00 54.12 293 ASP A CA 1
ATOM 2210 C C . ASP A 1 293 ? -17.599 10.808 27.841 1.00 54.12 293 ASP A C 1
ATOM 2212 O O . ASP A 1 293 ? -18.450 9.914 27.910 1.00 54.12 293 ASP A O 1
ATOM 2216 N N . GLU A 1 294 ? -16.475 10.723 28.569 1.00 49.84 294 GLU A N 1
ATOM 2217 C CA . GLU A 1 294 ? -16.149 9.572 29.434 1.00 49.84 294 GLU A CA 1
ATOM 2218 C C . GLU A 1 294 ? -16.697 9.674 30.873 1.00 49.84 294 GLU A C 1
ATOM 2220 O O . GLU A 1 294 ? -16.568 8.723 31.656 1.00 49.84 294 GLU A O 1
ATOM 2225 N N . ILE A 1 295 ? -17.344 10.781 31.259 1.00 43.50 295 ILE A N 1
ATOM 2226 C CA . ILE A 1 295 ? -17.950 10.908 32.592 1.00 43.50 295 ILE A CA 1
ATOM 2227 C C . ILE A 1 295 ? -19.395 10.383 32.550 1.00 43.50 295 ILE A C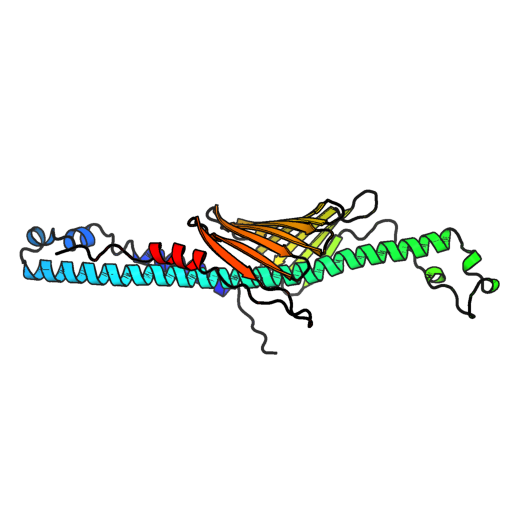 1
ATOM 2229 O O . ILE A 1 295 ? -20.282 11.083 32.062 1.00 43.50 295 ILE A O 1
ATOM 2233 N N . PRO A 1 296 ? -19.718 9.201 33.121 1.00 44.97 296 PRO A N 1
ATOM 2234 C CA . PRO A 1 296 ? -21.114 8.836 33.304 1.00 44.97 296 PRO A CA 1
ATOM 2235 C C . PRO A 1 296 ? -21.774 9.855 34.242 1.00 44.97 296 PRO A C 1
ATOM 2237 O O . PRO A 1 296 ? -21.375 9.996 35.403 1.00 44.97 296 PRO A O 1
ATOM 2240 N N . GLU A 1 297 ? -22.815 10.536 33.756 1.00 46.22 297 GLU A N 1
ATOM 2241 C CA . GLU A 1 297 ? -23.771 11.297 34.568 1.00 46.22 297 GLU A CA 1
ATOM 2242 C C . GLU A 1 297 ? -24.524 10.356 35.532 1.00 46.22 297 GLU A C 1
ATOM 2244 O O . GLU A 1 297 ? -25.715 10.091 35.401 1.00 46.22 297 GLU A O 1
ATOM 2249 N N . THR A 1 298 ? -23.849 9.818 36.545 1.00 48.06 298 THR A N 1
ATOM 2250 C CA . THR A 1 298 ? -24.498 9.109 37.653 1.00 48.06 298 THR A CA 1
ATOM 2251 C C . THR A 1 298 ? -23.894 9.517 38.986 1.00 48.06 298 THR A C 1
ATOM 2253 O O . THR A 1 298 ? -23.434 8.682 39.756 1.00 48.06 298 THR A O 1
ATOM 2256 N N . LEU A 1 299 ? -23.925 10.817 39.285 1.00 45.62 299 LEU A N 1
ATOM 2257 C CA . LEU A 1 299 ? -23.948 11.326 40.662 1.00 45.62 299 LEU A CA 1
ATOM 2258 C C . LEU A 1 299 ? -24.954 12.483 40.784 1.00 45.62 299 LEU A C 1
ATOM 2260 O O . LEU A 1 299 ? -24.664 13.557 41.306 1.00 45.62 299 LEU A O 1
ATOM 2264 N N . GLY A 1 300 ? -26.173 12.244 40.297 1.00 41.50 300 GLY A N 1
ATOM 2265 C CA . GLY A 1 300 ? -27.344 13.076 40.551 1.00 41.50 300 GLY A CA 1
ATOM 2266 C C . GLY A 1 300 ? -28.266 12.428 41.584 1.00 41.50 300 GLY A C 1
ATOM 2267 O O . GLY A 1 300 ? -29.149 11.672 41.212 1.00 41.50 300 GLY A O 1
ATOM 2268 N N . ALA A 1 301 ? -28.044 12.762 42.858 1.00 38.56 301 ALA A N 1
ATOM 2269 C CA . ALA A 1 301 ? -29.011 12.770 43.965 1.00 38.56 301 ALA A CA 1
ATOM 2270 C C . ALA A 1 301 ? -29.900 11.527 44.217 1.00 38.56 301 ALA A C 1
ATOM 2272 O O . ALA A 1 301 ? -30.936 11.385 43.576 1.00 38.56 301 ALA A O 1
ATOM 2273 N N . VAL A 1 302 ? -29.608 10.787 45.302 1.00 37.59 302 VAL A N 1
ATOM 2274 C CA . VAL A 1 302 ? -30.487 10.639 46.494 1.00 37.59 302 VAL A CA 1
ATOM 2275 C C . VAL A 1 302 ? -29.616 10.499 47.741 1.00 37.59 302 VAL A C 1
ATOM 2277 O O . VAL A 1 302 ? -28.678 9.676 47.708 1.00 37.59 302 VAL A O 1
#

Secondary structure (DSSP, 8-state):
-------HHHHHHHHHHHHHHHHHTTTTTS-HHHHHHHTTTHHHHHS-HHHHHHHHHHHHHHHHHHHHHHHHHHHHHHHHHHHHHHHHHHHHHHHHHHHHHHHHHHHHHHHHHHHHHHHHHH-GGGGSGGG-BTTB--GGGG-----SS---EEEEEETTEEEEEEEEE-TTS-EEEEEEEEEETTEEEEEEEEEEGGGTEEEEEEE-TTS-EEEEEEEE-TTS-EEEEEEEE-TTS-EEEEEEEE-TTS-EEEEEE-TT--EEEEEEPPPPTTSPPPPPEE-HHHHHHHHGGGS-------

pLDDT: mean 77.01, std 15.23, range [24.84, 96.38]

Radius of gyration: 29.88 Å; chains: 1; bounding box: 84×43×90 Å

Sequence (302 aa):
MADIKMDYNLLNDAKTDLKDLAEDLIPSMDDEVFMNLGEGGATDELGSSEMSSAVSELHQNASYTMGKAKKGLNALSDSFGSVGEAFLQFDAEIAQGMQSTNSNLALSNYYREKADWDHLQENPDDCLEENWVLDHAPSFCSAEDPGDAPPLDQSIVTDRGNVNTHLTVDDEGNVTKEETTVTYDGKTYTSVTSYSDGGNTMVTDSTYPDGSTVHNDTKIHDDGGSHSVSTSTDSEGKKDITDTTIEADGSGTQTVTDSDGVVREYTRGPDETSGTSKEWVETPESVEENEEDEIPETLGAV

Foldseek 3Di:
DPPPPDDLVVLLVLLVVLLVVLVVLPVVLVPVVLVCLQVQVVCVVVVDPVSSVVSVVVSVVSCVVSVVSSVVSNVVSVVSVVVSVVVVVVVVCVCCVVPVCVLVVQQVVLVVLQVLQVCCVVCVVCQDQVNDDPSDGDPSNPRDDSDDDGCQWDWDDDPFWIKIKGFDADPVRHTQKIWIWTDGPNWIKIKIWGADPSRQWIWIWIAGRLGKIKIKIKGADPLRKIWMWIWIAGSVRFIKIKTKTADSQRWIKIWIQGSVRQIWIWTWDGADPVRHGGDIDTDPVSVVVVVVVPDPPPPPDD